Protein AF-0000000078807747 (afdb_homodimer)

Sequence (308 aa):
MIEKTLVILKPCTVQRALIGEILHRFERKGLRLAGMKMMKLTDEVLSEHYAHLSTKPFFQRVKDSMMTAPVVICCFEGVDAIQTVRTLAGPTNGRLAAPGTIRGDYSMSFQENIVHASDSPETAAAELTRFFKPEEIFDYKQVTFDYLYANDEYMIEKTLVILKPCTVQRALIGEILHRFERKGLRLAGMKMMKLTDEVLSEHYAHLSTKPFFQRVKDSMMTAPVVICCFEGVDAIQTVRTLAGPTNGRLAAPGTIRGDYSMSFQENIVHASDSPETAAAELTRFFKPEEIFDYKQVTFDYLYANDEY

Structure (mmCIF, N/CA/C/O backbone):
data_AF-0000000078807747-model_v1
#
loop_
_entity.id
_entity.type
_entity.pdbx_description
1 polymer 'Nucleoside diphosphate kinase'
#
loop_
_atom_site.group_PDB
_atom_site.id
_atom_site.type_symbol
_atom_site.label_atom_id
_atom_site.label_alt_id
_atom_site.label_comp_id
_atom_site.label_asym_id
_atom_site.label_entity_id
_atom_site.label_seq_id
_atom_site.pdbx_PDB_ins_code
_atom_site.Cartn_x
_atom_site.Cartn_y
_atom_site.Cartn_z
_atom_site.occupancy
_atom_site.B_iso_or_equiv
_atom_site.auth_seq_id
_atom_site.auth_comp_id
_atom_site.auth_asym_id
_atom_site.auth_atom_id
_atom_site.pdbx_PDB_model_num
ATOM 1 N N . MET A 1 1 ? 21.172 -11.258 -9.969 1 84.62 1 MET A N 1
ATOM 2 C CA . MET A 1 1 ? 20.703 -10.164 -10.82 1 84.62 1 MET A CA 1
ATOM 3 C C . MET A 1 1 ? 19.453 -9.516 -10.234 1 84.62 1 MET A C 1
ATOM 5 O O . MET A 1 1 ? 18.641 -10.188 -9.602 1 84.62 1 MET A O 1
A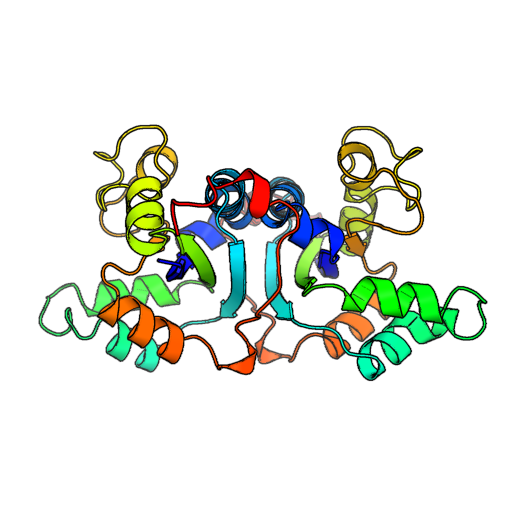TOM 9 N N . ILE A 1 2 ? 19.297 -8.273 -10.305 1 92.75 2 ILE A N 1
ATOM 10 C CA . ILE A 1 2 ? 18.141 -7.539 -9.805 1 92.75 2 ILE A CA 1
ATOM 11 C C . ILE A 1 2 ? 16.922 -7.816 -10.695 1 92.75 2 ILE A C 1
ATOM 13 O O . ILE A 1 2 ? 17.016 -7.723 -11.922 1 92.75 2 ILE A O 1
ATOM 17 N N . GLU A 1 3 ? 15.852 -8.289 -10.117 1 97 3 GLU A N 1
ATOM 18 C CA . GLU A 1 3 ? 14.602 -8.625 -10.789 1 97 3 GLU A CA 1
ATOM 19 C C . GLU A 1 3 ? 13.445 -7.781 -10.258 1 97 3 GLU A C 1
ATOM 21 O O . GLU A 1 3 ? 13.5 -7.273 -9.141 1 97 3 GLU A O 1
ATOM 26 N N . LYS A 1 4 ? 12.555 -7.574 -11.148 1 98.38 4 LYS A N 1
ATOM 27 C CA . LYS A 1 4 ? 11.25 -7.039 -10.758 1 98.38 4 LYS A CA 1
ATOM 28 C C . LYS A 1 4 ? 10.156 -8.094 -10.891 1 98.38 4 LYS A C 1
ATOM 30 O O . LYS A 1 4 ? 10.18 -8.906 -11.812 1 98.38 4 LYS A O 1
ATOM 35 N N . THR A 1 5 ? 9.219 -8.047 -9.969 1 98.81 5 THR A N 1
ATOM 36 C CA . THR A 1 5 ? 8.141 -9.023 -10.016 1 98.81 5 THR A CA 1
ATOM 37 C C . THR A 1 5 ? 6.82 -8.391 -9.578 1 98.81 5 THR A C 1
ATOM 39 O O . THR A 1 5 ? 6.82 -7.375 -8.875 1 98.81 5 THR A O 1
ATOM 42 N N . LEU A 1 6 ? 5.746 -8.969 -10.055 1 98.81 6 LEU A N 1
ATOM 43 C CA . LEU A 1 6 ? 4.402 -8.508 -9.727 1 98.81 6 LEU A CA 1
ATOM 44 C C . LEU A 1 6 ? 3.85 -9.258 -8.516 1 98.81 6 LEU A C 1
ATOM 46 O O . LEU A 1 6 ? 3.992 -10.477 -8.422 1 98.81 6 LEU A O 1
ATOM 50 N N . VAL A 1 7 ? 3.279 -8.531 -7.586 1 98.81 7 VAL A N 1
ATOM 51 C CA . VAL A 1 7 ? 2.467 -9.078 -6.508 1 98.81 7 VAL A CA 1
ATOM 52 C C . VAL A 1 7 ? 1.088 -8.422 -6.516 1 98.81 7 VAL A C 1
ATOM 54 O O . VAL A 1 7 ? 0.978 -7.195 -6.598 1 98.81 7 VAL A O 1
ATOM 57 N N . ILE A 1 8 ? 0.06 -9.172 -6.469 1 98.69 8 ILE A N 1
ATOM 58 C CA . ILE A 1 8 ? -1.301 -8.664 -6.324 1 98.69 8 ILE A CA 1
ATOM 59 C C . ILE A 1 8 ? -1.857 -9.07 -4.961 1 98.69 8 ILE A C 1
ATOM 61 O O . ILE A 1 8 ? -1.893 -10.258 -4.625 1 98.69 8 ILE A O 1
ATOM 65 N N . LEU A 1 9 ? -2.152 -8.102 -4.176 1 98.69 9 LEU A N 1
ATOM 66 C CA . LEU A 1 9 ? -2.955 -8.367 -2.988 1 98.69 9 LEU A CA 1
ATOM 67 C C . LEU A 1 9 ? -4.43 -8.508 -3.35 1 98.69 9 LEU A C 1
ATOM 69 O O . LEU A 1 9 ? -5.082 -7.531 -3.715 1 98.69 9 LEU A O 1
ATOM 73 N N . LYS A 1 10 ? -4.938 -9.68 -3.217 1 97.94 10 LYS A N 1
ATOM 74 C CA . LYS A 1 10 ? -6.223 -10.07 -3.791 1 97.94 10 LYS A CA 1
ATOM 75 C C . LYS A 1 10 ? -7.383 -9.5 -2.979 1 97.94 10 LYS A C 1
ATOM 77 O O . LYS A 1 10 ? -7.172 -8.922 -1.91 1 97.94 10 LYS A O 1
ATOM 82 N N . PRO A 1 11 ? -8.625 -9.633 -3.496 1 97.31 11 PRO A N 1
ATOM 83 C CA . PRO A 1 11 ? -9.781 -9.023 -2.836 1 97.31 11 PRO A CA 1
ATOM 84 C C . PRO A 1 11 ? -9.93 -9.453 -1.379 1 97.31 11 PRO A C 1
ATOM 86 O O . PRO A 1 11 ? -10.305 -8.648 -0.525 1 97.31 11 PRO A O 1
ATOM 89 N N . CYS A 1 12 ? -9.617 -10.664 -1.134 1 95.44 12 CYS A N 1
ATOM 90 C CA . CYS A 1 12 ? -9.719 -11.148 0.24 1 95.44 12 CYS A CA 1
ATOM 91 C C . CYS A 1 12 ? -8.789 -10.359 1.162 1 95.44 12 CYS A C 1
ATOM 93 O O . CYS A 1 12 ? -9.156 -10.047 2.295 1 95.44 12 CYS A O 1
ATOM 95 N N . THR A 1 13 ? -7.598 -10.086 0.713 1 97.25 13 THR A N 1
ATOM 96 C CA . THR A 1 13 ? -6.633 -9.305 1.479 1 97.25 13 THR A CA 1
ATOM 97 C C . THR A 1 13 ? -7.184 -7.918 1.791 1 97.25 13 THR A C 1
ATOM 99 O O . THR A 1 13 ? -7.078 -7.441 2.924 1 97.25 13 THR A O 1
ATOM 102 N N . VAL A 1 14 ? -7.789 -7.301 0.818 1 97.56 14 VAL A N 1
ATOM 103 C CA . VAL A 1 14 ? -8.367 -5.965 0.964 1 97.56 14 VAL A CA 1
ATOM 104 C C . VAL A 1 14 ? -9.547 -6.016 1.929 1 97.56 14 VAL A C 1
ATOM 106 O O . VAL A 1 14 ? -9.641 -5.203 2.852 1 97.56 14 VAL A O 1
ATOM 109 N N . GLN A 1 15 ? -10.383 -7.031 1.798 1 96.25 15 GLN A N 1
ATOM 110 C CA . GLN A 1 15 ? -11.586 -7.172 2.615 1 96.25 15 GLN A CA 1
ATOM 111 C C . GLN A 1 15 ? -11.227 -7.414 4.078 1 96.25 15 GLN A C 1
ATOM 113 O O . GLN A 1 15 ? -11.938 -6.965 4.98 1 96.25 15 GLN A O 1
ATOM 118 N N . ARG A 1 16 ? -10.133 -8.031 4.305 1 95.69 16 ARG A N 1
ATOM 119 C CA . ARG A 1 16 ? -9.75 -8.414 5.66 1 95.69 16 ARG A CA 1
ATOM 120 C C . ARG A 1 16 ? -8.797 -7.391 6.27 1 95.69 16 ARG A C 1
ATOM 122 O O . ARG A 1 16 ? -8.305 -7.578 7.383 1 95.69 16 ARG A O 1
ATOM 129 N N . ALA A 1 17 ? -8.508 -6.355 5.535 1 96.88 17 ALA A N 1
ATOM 130 C CA . ALA A 1 17 ? -7.621 -5.293 6 1 96.88 17 ALA A CA 1
ATOM 131 C C . ALA A 1 17 ? -6.238 -5.844 6.34 1 96.88 17 ALA A C 1
ATOM 133 O O . ALA A 1 17 ? -5.707 -5.586 7.422 1 96.88 17 ALA A O 1
ATOM 134 N N . LEU A 1 18 ? -5.719 -6.59 5.426 1 97.88 18 LEU A N 1
ATOM 135 C CA . LEU A 1 18 ? -4.422 -7.227 5.637 1 97.88 18 LEU A CA 1
ATOM 136 C C . LEU A 1 18 ? -3.359 -6.605 4.734 1 97.88 18 LEU A C 1
ATOM 138 O O . LEU A 1 18 ? -2.242 -7.121 4.637 1 97.88 18 LEU A O 1
ATOM 142 N N . ILE A 1 19 ? -3.662 -5.535 4.039 1 98.5 19 ILE A N 1
ATOM 143 C CA . ILE A 1 19 ? -2.75 -4.926 3.078 1 98.5 19 ILE A CA 1
ATOM 144 C C . ILE A 1 19 ? -1.433 -4.578 3.768 1 98.5 19 ILE A C 1
ATOM 146 O O . ILE A 1 19 ? -0.362 -4.996 3.322 1 98.5 19 ILE A O 1
ATOM 150 N N . GLY A 1 20 ? -1.516 -3.865 4.855 1 98.56 20 GLY A N 1
ATOM 151 C CA . GLY A 1 20 ? -0.316 -3.465 5.574 1 98.56 20 GLY A CA 1
ATOM 152 C C . GLY A 1 20 ? 0.487 -4.641 6.094 1 98.56 20 GLY A C 1
ATOM 153 O O . GLY A 1 20 ? 1.716 -4.656 5.992 1 98.56 20 GLY A O 1
ATOM 154 N N . GLU A 1 21 ? -0.167 -5.605 6.664 1 97.94 21 GLU A N 1
ATOM 155 C CA . GLU A 1 21 ? 0.482 -6.789 7.223 1 97.94 21 GLU A CA 1
ATOM 156 C C . GLU A 1 21 ? 1.299 -7.52 6.16 1 97.94 21 GLU A C 1
ATOM 158 O O . GLU A 1 21 ? 2.453 -7.879 6.398 1 97.94 21 GLU A O 1
ATOM 163 N N . ILE A 1 22 ? 0.685 -7.727 5.035 1 98.44 22 ILE A N 1
ATOM 164 C CA . ILE A 1 22 ? 1.329 -8.508 3.982 1 98.44 22 ILE A CA 1
ATOM 165 C C . ILE A 1 22 ? 2.463 -7.695 3.361 1 98.44 22 ILE A C 1
ATOM 167 O O . ILE A 1 22 ? 3.555 -8.219 3.127 1 98.44 22 ILE A O 1
ATOM 171 N N . LEU A 1 23 ? 2.242 -6.406 3.084 1 98.62 23 LEU A N 1
ATOM 172 C CA . LEU A 1 23 ? 3.299 -5.551 2.561 1 98.62 23 LEU A CA 1
ATOM 173 C C . LEU A 1 23 ? 4.508 -5.551 3.488 1 98.62 23 LEU A C 1
ATOM 175 O O . LEU A 1 23 ? 5.652 -5.57 3.025 1 98.62 23 LEU A O 1
ATOM 179 N N . HIS A 1 24 ? 4.223 -5.547 4.758 1 98.19 24 HIS A N 1
ATOM 180 C CA . HIS A 1 24 ? 5.289 -5.512 5.754 1 98.19 24 HIS A CA 1
ATOM 181 C C . HIS A 1 24 ? 6.176 -6.746 5.652 1 98.19 24 HIS A C 1
ATOM 183 O O . HIS A 1 24 ? 7.387 -6.664 5.871 1 98.19 24 HIS A O 1
ATOM 189 N N . ARG A 1 25 ? 5.613 -7.879 5.344 1 98.31 25 ARG A N 1
ATOM 190 C CA . ARG A 1 25 ? 6.383 -9.109 5.203 1 98.31 25 ARG A CA 1
ATOM 191 C C . ARG A 1 25 ? 7.406 -8.992 4.082 1 98.31 25 ARG A C 1
ATOM 193 O O . ARG A 1 25 ? 8.547 -9.438 4.227 1 98.31 25 ARG A O 1
ATOM 200 N N . PHE A 1 26 ? 7.02 -8.414 2.947 1 98.62 26 PHE A N 1
ATOM 201 C CA . PHE A 1 26 ? 7.926 -8.25 1.818 1 98.62 26 PHE A CA 1
ATOM 202 C C . PHE A 1 26 ? 8.984 -7.199 2.125 1 98.62 26 PHE A C 1
ATOM 204 O O . PHE A 1 26 ? 10.164 -7.391 1.819 1 98.62 26 PHE A O 1
ATOM 211 N N . GLU A 1 27 ? 8.562 -6.098 2.771 1 98 27 GLU A N 1
ATOM 212 C CA . GLU A 1 27 ? 9.5 -5.039 3.129 1 98 27 GLU A CA 1
ATOM 213 C C . GLU A 1 27 ? 10.539 -5.535 4.133 1 98 27 GLU A C 1
ATOM 215 O O . GLU A 1 27 ? 11.727 -5.234 4.004 1 98 27 GLU A O 1
ATOM 220 N N . ARG A 1 28 ? 10.094 -6.27 5.102 1 96.88 28 ARG A N 1
ATOM 221 C CA . ARG A 1 28 ? 10.977 -6.773 6.145 1 96.88 28 ARG A CA 1
ATOM 222 C C . ARG A 1 28 ? 12.047 -7.695 5.559 1 96.88 28 ARG A C 1
ATOM 224 O O . ARG A 1 28 ? 13.18 -7.727 6.043 1 96.88 28 ARG A O 1
ATOM 231 N N . LYS A 1 29 ? 11.672 -8.438 4.52 1 97.38 29 LYS A N 1
ATOM 232 C CA . LYS A 1 29 ? 12.617 -9.32 3.844 1 97.38 29 LYS A CA 1
ATOM 233 C C . LYS A 1 29 ? 13.734 -8.523 3.17 1 97.38 29 LYS A C 1
ATOM 235 O O . LYS A 1 29 ? 14.82 -9.047 2.936 1 97.38 29 LYS A O 1
ATOM 240 N N . GLY A 1 30 ? 13.406 -7.242 2.85 1 96.81 30 GLY A N 1
ATOM 241 C CA . GLY A 1 30 ? 14.391 -6.387 2.213 1 96.81 30 GLY A CA 1
ATOM 242 C C . GLY A 1 30 ? 14.07 -6.09 0.759 1 96.81 30 GLY A C 1
ATOM 243 O O . GLY A 1 30 ? 14.898 -5.523 0.041 1 96.81 30 GLY A O 1
ATOM 244 N N . LEU A 1 31 ? 12.938 -6.52 0.267 1 97.62 31 LEU A N 1
ATOM 245 C CA . LEU A 1 31 ? 12.531 -6.188 -1.094 1 97.62 31 LEU A CA 1
ATOM 246 C C . LEU A 1 31 ? 12.156 -4.715 -1.204 1 97.62 31 LEU A C 1
ATOM 248 O O . LEU A 1 31 ? 11.516 -4.164 -0.305 1 97.62 31 LEU A O 1
ATOM 252 N N . ARG A 1 32 ? 12.539 -4.121 -2.277 1 97.38 32 ARG A N 1
ATOM 253 C CA . ARG A 1 32 ? 12.18 -2.723 -2.506 1 97.38 32 ARG A CA 1
ATOM 254 C C . ARG A 1 32 ? 10.852 -2.607 -3.246 1 97.38 32 ARG A C 1
ATOM 256 O O . ARG A 1 32 ? 10.648 -3.268 -4.266 1 97.38 32 ARG A O 1
ATOM 263 N N . LEU A 1 33 ? 9.969 -1.821 -2.713 1 98.44 33 LEU A N 1
ATOM 264 C CA . LEU A 1 33 ? 8.727 -1.515 -3.41 1 98.44 33 LEU A CA 1
ATOM 265 C C . LEU A 1 33 ? 8.953 -0.452 -4.48 1 98.44 33 LEU A C 1
ATOM 267 O O . LEU A 1 33 ? 9.25 0.703 -4.164 1 98.44 33 LEU A O 1
ATOM 271 N N . ALA A 1 34 ? 8.766 -0.841 -5.766 1 98.38 34 ALA A N 1
ATOM 272 C CA . ALA A 1 34 ? 9.086 0.042 -6.887 1 98.38 34 ALA A CA 1
ATOM 273 C C . ALA A 1 34 ? 7.824 0.657 -7.477 1 98.38 34 ALA A C 1
ATOM 275 O O . ALA A 1 34 ? 7.895 1.63 -8.234 1 98.38 34 ALA A O 1
ATOM 276 N N . GLY A 1 35 ? 6.691 0.106 -7.219 1 98.62 35 GLY A N 1
ATOM 277 C CA . GLY A 1 35 ? 5.395 0.58 -7.68 1 98.62 35 GLY A CA 1
ATOM 278 C C . GLY A 1 35 ? 4.23 -0.048 -6.938 1 98.62 35 GLY A C 1
ATOM 279 O O . GLY A 1 35 ? 4.301 -1.207 -6.527 1 98.62 35 GLY A O 1
ATOM 280 N N . MET A 1 36 ? 3.189 0.708 -6.832 1 98.69 36 MET A N 1
ATOM 281 C CA . MET A 1 36 ? 1.995 0.168 -6.188 1 98.69 36 MET A CA 1
ATOM 282 C C . MET A 1 36 ? 0.775 1.031 -6.492 1 98.69 36 MET A C 1
ATOM 284 O O . MET A 1 36 ? 0.885 2.256 -6.594 1 98.69 36 MET A O 1
ATOM 288 N N . LYS A 1 37 ? -0.366 0.398 -6.637 1 98.69 37 LYS A N 1
ATOM 289 C CA . LYS A 1 37 ? -1.631 1.113 -6.781 1 98.69 37 LYS A CA 1
ATOM 290 C C . LYS A 1 37 ? -2.816 0.196 -6.496 1 98.69 37 LYS A C 1
ATOM 292 O O . LYS A 1 37 ? -2.725 -1.021 -6.672 1 98.69 37 LYS A O 1
ATOM 297 N N . MET A 1 38 ? -3.842 0.811 -6.008 1 98.75 38 MET A N 1
ATOM 298 C CA . MET A 1 38 ? -5.133 0.14 -5.879 1 98.75 38 MET A CA 1
ATOM 299 C C . MET A 1 38 ? -5.922 0.228 -7.18 1 98.75 38 MET A C 1
ATOM 301 O O . MET A 1 38 ? -5.906 1.261 -7.852 1 98.75 38 MET A O 1
ATOM 305 N N . MET A 1 39 ? -6.59 -0.836 -7.559 1 97.44 39 MET A N 1
ATOM 306 C CA . MET A 1 39 ? -7.379 -0.79 -8.789 1 97.44 39 MET A CA 1
ATOM 307 C C . MET A 1 39 ? -8.516 -1.803 -8.742 1 97.44 39 MET A C 1
ATOM 309 O O . MET A 1 39 ? -8.453 -2.785 -8 1 97.44 39 MET A O 1
ATOM 313 N N . LYS A 1 40 ? -9.547 -1.468 -9.5 1 97.38 40 LYS A N 1
ATOM 314 C CA . LYS A 1 40 ? -10.633 -2.41 -9.758 1 97.38 40 LYS A CA 1
ATOM 315 C C . LYS A 1 40 ? -10.391 -3.189 -11.047 1 97.38 40 LYS A C 1
ATOM 317 O O . LYS A 1 40 ? -10.258 -2.6 -12.117 1 97.38 40 LYS A O 1
ATOM 322 N N . LEU A 1 41 ? -10.359 -4.48 -10.891 1 97.81 41 LEU A N 1
ATOM 323 C CA . LEU A 1 41 ? -10.055 -5.305 -12.055 1 97.81 41 LEU A CA 1
ATOM 324 C C . LEU A 1 41 ? -11.305 -5.523 -12.906 1 97.81 41 LEU A C 1
ATOM 326 O O . LEU A 1 41 ? -12.422 -5.566 -12.375 1 97.81 41 LEU A O 1
ATOM 330 N N . THR A 1 42 ? -11.086 -5.613 -14.148 1 97.44 42 THR A N 1
ATOM 331 C CA . THR A 1 42 ? -12.18 -5.824 -15.094 1 97.44 42 THR A CA 1
ATOM 332 C C . THR A 1 42 ? -12.094 -7.211 -15.719 1 97.44 42 THR A C 1
ATOM 334 O O . THR A 1 42 ? -11.047 -7.859 -15.672 1 97.44 42 THR A O 1
ATOM 337 N N . ASP A 1 43 ? -13.18 -7.574 -16.344 1 97.62 43 ASP A N 1
ATOM 338 C CA . ASP A 1 43 ? -13.227 -8.852 -17.031 1 97.62 43 ASP A CA 1
ATOM 339 C C . ASP A 1 43 ? -12.148 -8.922 -18.125 1 97.62 43 ASP A C 1
ATOM 341 O O . ASP A 1 43 ? -11.508 -9.961 -18.297 1 97.62 43 ASP A O 1
ATOM 345 N N . GLU A 1 44 ? -11.961 -7.887 -18.812 1 97.5 44 GLU A N 1
ATOM 346 C CA . GLU A 1 44 ? -11.008 -7.832 -19.922 1 97.5 44 GLU A CA 1
ATOM 347 C C . GLU A 1 44 ? -9.586 -8.078 -19.438 1 97.5 44 GLU A C 1
ATOM 349 O O . GLU A 1 44 ? -8.891 -8.945 -19.969 1 97.5 44 GLU A O 1
ATOM 354 N N . VAL A 1 45 ? -9.148 -7.402 -18.391 1 97.69 45 VAL A N 1
ATOM 355 C CA . VAL A 1 45 ? -7.785 -7.531 -17.891 1 97.69 45 VAL A CA 1
ATOM 356 C C . VAL A 1 45 ? -7.586 -8.922 -17.297 1 97.69 45 VAL A C 1
ATOM 358 O O . VAL A 1 45 ? -6.527 -9.539 -17.469 1 97.69 45 VAL A O 1
ATOM 361 N N . LEU A 1 46 ? -8.609 -9.438 -16.656 1 97.94 46 LEU A N 1
ATOM 362 C CA . LEU A 1 46 ? -8.508 -10.734 -16 1 97.94 46 LEU A CA 1
ATOM 363 C C . LEU A 1 46 ? -8.477 -11.859 -17.031 1 97.94 46 LEU A C 1
ATOM 365 O O . LEU A 1 46 ? -7.812 -12.883 -16.812 1 97.94 46 LEU A O 1
ATOM 369 N N . SER A 1 47 ? -9.227 -11.648 -18.125 1 97.62 47 SER A N 1
ATOM 370 C CA . SER A 1 47 ? -9.18 -12.633 -19.203 1 97.62 47 SER A CA 1
ATOM 371 C C . SER A 1 47 ? -7.781 -12.727 -19.797 1 97.62 47 SER A C 1
ATOM 373 O O . SER A 1 47 ? -7.316 -13.82 -20.141 1 97.62 47 SER A O 1
ATOM 375 N N . GLU A 1 48 ? -7.152 -11.648 -19.891 1 97.19 48 GLU A N 1
ATOM 376 C CA . GLU A 1 48 ? -5.777 -11.641 -20.391 1 97.19 48 GLU A CA 1
ATOM 377 C C . GLU A 1 48 ? -4.816 -12.227 -19.359 1 97.19 48 GLU A C 1
ATOM 379 O O . GLU A 1 48 ? -3.988 -13.078 -19.688 1 97.19 48 GLU A O 1
ATOM 384 N N . HIS A 1 49 ? -4.922 -11.844 -18.156 1 97.12 49 HIS A N 1
ATOM 385 C CA . HIS A 1 49 ? -4.012 -12.227 -17.078 1 97.12 49 HIS A CA 1
ATOM 386 C C . HIS A 1 49 ? -4.082 -13.727 -16.812 1 97.12 49 HIS A C 1
ATOM 388 O O . HIS A 1 49 ? -3.059 -14.359 -16.547 1 97.12 49 HIS A O 1
ATOM 394 N N . TYR A 1 50 ? -5.262 -14.195 -16.891 1 95.94 50 TYR A N 1
ATOM 395 C CA . TYR A 1 50 ? -5.469 -15.609 -16.609 1 95.94 50 TYR A CA 1
ATOM 396 C C . TYR A 1 50 ? -5.773 -16.391 -17.875 1 95.94 50 TYR A C 1
ATOM 398 O O . TYR A 1 50 ? -6.465 -17.406 -17.844 1 95.94 50 TYR A O 1
ATOM 406 N N . ALA A 1 51 ? -5.309 -15.961 -18.984 1 95.38 51 ALA A N 1
ATOM 407 C CA . ALA A 1 51 ? -5.586 -16.594 -20.266 1 95.38 51 ALA A CA 1
ATOM 408 C C . ALA A 1 51 ? -5.199 -18.062 -20.25 1 95.38 51 ALA A C 1
ATOM 410 O O . ALA A 1 51 ? -5.844 -18.891 -20.906 1 95.38 51 ALA A O 1
ATOM 411 N N . HIS A 1 52 ? -4.172 -18.391 -19.547 1 92.94 52 HIS A N 1
ATOM 412 C CA . HIS A 1 52 ? -3.691 -19.766 -19.453 1 92.94 52 HIS A CA 1
ATOM 413 C C . HIS A 1 52 ? -4.727 -20.656 -18.797 1 92.94 52 HIS A C 1
ATOM 415 O O . HIS A 1 52 ? -4.633 -21.891 -18.875 1 92.94 52 HIS A O 1
ATOM 421 N N . LEU A 1 53 ? -5.75 -20.094 -18.125 1 93.06 53 LEU A N 1
ATOM 422 C CA . LEU A 1 53 ? -6.805 -20.844 -17.469 1 93.06 53 LEU A CA 1
ATOM 423 C C . LEU A 1 53 ? -8.086 -20.828 -18.297 1 93.06 53 LEU A C 1
ATOM 425 O O . LEU A 1 53 ? -9.133 -21.297 -17.828 1 93.06 53 LEU A O 1
ATOM 429 N N . SER A 1 54 ? -8.062 -20.312 -19.469 1 94.94 54 SER A N 1
ATOM 430 C CA . SER A 1 54 ? -9.266 -20 -20.234 1 94.94 54 SER A CA 1
ATOM 431 C C . SER A 1 54 ? -10.047 -21.281 -20.562 1 94.94 54 SER A C 1
ATOM 433 O O . SER A 1 54 ? -11.258 -21.219 -20.781 1 94.94 54 SER A O 1
ATOM 435 N N . THR A 1 55 ? -9.344 -22.391 -20.547 1 96.06 55 THR A N 1
ATOM 436 C CA . THR A 1 55 ? -10.016 -23.641 -20.906 1 96.06 55 THR A CA 1
ATOM 437 C C . THR A 1 55 ? -10.469 -24.391 -19.641 1 96.06 55 THR A C 1
ATOM 439 O O . THR A 1 55 ? -11.133 -25.422 -19.734 1 96.06 55 THR A O 1
ATOM 442 N N . LYS A 1 56 ? -10.086 -23.938 -18.516 1 93.81 56 LYS A N 1
ATOM 443 C CA . LYS A 1 56 ? -10.438 -24.578 -17.25 1 93.81 56 LYS A CA 1
ATOM 444 C C . LYS A 1 56 ? -11.859 -24.219 -16.828 1 93.81 56 LYS A C 1
ATOM 446 O O . LYS A 1 56 ? -12.305 -23.094 -17.031 1 93.81 56 LYS A O 1
ATOM 451 N N . PRO A 1 57 ? -12.523 -25.203 -16.203 1 94.31 57 PRO A N 1
ATOM 452 C CA . PRO A 1 57 ? -13.914 -24.969 -15.82 1 94.31 57 PRO A CA 1
ATOM 453 C C . PRO A 1 57 ? -14.062 -23.859 -14.773 1 94.31 57 PRO A C 1
ATOM 455 O O . PRO A 1 57 ? -15.117 -23.234 -14.672 1 94.31 57 PRO A O 1
ATOM 458 N N . PHE A 1 58 ? -13.109 -23.688 -14.062 1 92.88 58 PHE A N 1
ATOM 459 C CA . PHE A 1 58 ? -13.219 -22.703 -12.984 1 92.88 58 PHE A CA 1
ATOM 460 C C . PHE A 1 58 ? -12.727 -21.344 -13.445 1 92.88 58 PHE A C 1
ATOM 462 O O . PHE A 1 58 ? -12.672 -20.391 -12.648 1 92.88 58 PHE A O 1
ATOM 469 N N . PHE A 1 59 ? -12.477 -21.172 -14.711 1 95.81 59 PHE A N 1
ATOM 470 C CA . PHE A 1 59 ? -11.922 -19.938 -15.25 1 95.81 59 PHE A CA 1
ATOM 471 C C . PHE A 1 59 ? -12.805 -18.75 -14.883 1 95.81 59 PHE A C 1
ATOM 473 O O . PHE A 1 59 ? -12.328 -17.75 -14.336 1 95.81 59 PHE A O 1
ATOM 480 N N . GLN A 1 60 ? -14.07 -18.766 -15.102 1 96.06 60 GLN A N 1
ATOM 481 C CA . GLN A 1 60 ? -14.992 -17.672 -14.812 1 96.06 60 GLN A CA 1
ATOM 482 C C . GLN A 1 60 ? -15.062 -17.391 -13.312 1 96.06 60 GLN A C 1
ATOM 484 O O . GLN A 1 60 ? -15.156 -16.234 -12.891 1 96.06 60 GLN A O 1
ATOM 489 N N . ARG A 1 61 ? -15.07 -18.406 -12.523 1 94.75 61 ARG A N 1
ATOM 490 C CA . ARG A 1 61 ? -15.117 -18.234 -11.078 1 94.75 61 ARG A CA 1
ATOM 491 C C . ARG A 1 61 ? -13.914 -17.438 -10.578 1 94.75 61 ARG A C 1
ATOM 493 O O . ARG A 1 61 ? -14.039 -16.609 -9.688 1 94.75 61 ARG A O 1
ATOM 500 N N . VAL A 1 62 ? -12.758 -17.75 -11.102 1 94.44 62 VAL A N 1
ATOM 501 C CA . VAL A 1 62 ? -11.531 -17.047 -10.734 1 94.44 62 VAL A CA 1
ATOM 502 C C . VAL A 1 62 ? -11.695 -15.555 -11.031 1 94.44 62 VAL A C 1
ATOM 504 O O . VAL A 1 62 ? -11.438 -14.711 -10.164 1 94.44 62 VAL A O 1
ATOM 507 N N . LYS A 1 63 ? -12.18 -15.273 -12.195 1 96.81 63 LYS A N 1
ATOM 508 C CA . LYS A 1 63 ? -12.375 -13.875 -12.578 1 96.81 63 LYS A CA 1
ATOM 509 C C . LYS A 1 63 ? -13.391 -13.195 -11.672 1 96.81 63 LYS A C 1
ATOM 511 O O . LYS A 1 63 ? -13.164 -12.07 -11.211 1 96.81 63 LYS A O 1
ATOM 516 N N . ASP A 1 64 ? -14.438 -13.844 -11.422 1 96.81 64 ASP A N 1
ATOM 517 C CA . ASP A 1 64 ? -15.477 -13.289 -10.562 1 96.81 64 ASP A CA 1
ATOM 518 C C . ASP A 1 64 ? -14.93 -12.961 -9.172 1 96.81 64 ASP A C 1
ATOM 520 O O . ASP A 1 64 ? -15.234 -11.914 -8.609 1 96.81 64 ASP A O 1
ATOM 524 N N . SER A 1 65 ? -14.18 -13.875 -8.672 1 95.5 65 SER A N 1
ATOM 525 C CA . SER A 1 65 ? -13.586 -13.68 -7.352 1 95.5 65 SER A CA 1
ATOM 526 C C . SER A 1 65 ? -12.688 -12.445 -7.324 1 95.5 65 SER A C 1
ATOM 528 O O . SER A 1 65 ? -12.758 -11.648 -6.387 1 95.5 65 SER A O 1
ATOM 530 N N . MET A 1 66 ? -11.914 -12.258 -8.359 1 96.88 66 MET A N 1
ATOM 531 C CA . MET A 1 66 ? -10.938 -11.172 -8.445 1 96.88 66 MET A CA 1
ATOM 532 C C . MET A 1 66 ? -11.641 -9.828 -8.625 1 96.88 66 MET A C 1
ATOM 534 O O . MET A 1 66 ? -11.039 -8.781 -8.398 1 96.88 66 MET A O 1
ATOM 538 N N . MET A 1 67 ? -12.898 -9.836 -8.984 1 97.06 67 MET A N 1
ATOM 539 C CA . MET A 1 67 ? -13.617 -8.594 -9.281 1 97.06 67 MET A CA 1
ATOM 540 C C . MET A 1 67 ? -14.492 -8.18 -8.109 1 97.06 67 MET A C 1
ATOM 542 O O . MET A 1 67 ? -15.125 -7.125 -8.141 1 97.06 67 MET A O 1
ATOM 546 N N . THR A 1 68 ? -14.523 -8.938 -7 1 95.75 68 THR A N 1
ATOM 547 C CA . THR A 1 68 ? -15.453 -8.727 -5.898 1 95.75 68 THR A CA 1
ATOM 548 C C . THR A 1 68 ? -15.086 -7.473 -5.113 1 95.75 68 THR A C 1
ATOM 550 O O . THR A 1 68 ? -15.93 -6.891 -4.426 1 95.75 68 THR A O 1
ATOM 553 N N . ALA A 1 69 ? -13.898 -7.051 -5.16 1 96.69 69 ALA A N 1
ATOM 554 C CA . ALA A 1 69 ? -13.359 -5.867 -4.496 1 96.69 69 ALA A CA 1
ATOM 555 C C . ALA A 1 69 ? -12.094 -5.371 -5.195 1 96.69 69 ALA A C 1
ATOM 557 O O . ALA A 1 69 ? -11.516 -6.086 -6.02 1 96.69 69 ALA A O 1
ATOM 558 N N . PRO A 1 70 ? -11.742 -4.117 -4.914 1 98.12 70 PRO A N 1
ATOM 559 C CA . PRO A 1 70 ? -10.461 -3.668 -5.461 1 98.12 70 PRO A CA 1
ATOM 560 C C . PRO A 1 70 ? -9.281 -4.504 -4.965 1 98.12 70 PRO A C 1
ATOM 562 O O . PRO A 1 70 ? -9.398 -5.207 -3.957 1 98.12 70 PRO A O 1
ATOM 565 N N . VAL A 1 71 ? -8.242 -4.473 -5.723 1 98.62 71 VAL A N 1
ATOM 566 C CA . VAL A 1 71 ? -7.004 -5.148 -5.348 1 98.62 71 VAL A CA 1
ATOM 567 C C . VAL A 1 71 ? -5.871 -4.129 -5.242 1 98.62 71 VAL A C 1
ATOM 569 O O . VAL A 1 71 ? -6.035 -2.967 -5.621 1 98.62 71 VAL A O 1
ATOM 572 N N . VAL A 1 72 ? -4.785 -4.5 -4.637 1 98.81 72 VAL A N 1
ATOM 573 C CA . VAL A 1 72 ? -3.562 -3.699 -4.633 1 98.81 72 VAL A CA 1
ATOM 574 C C . VAL A 1 72 ? -2.48 -4.402 -5.445 1 98.81 72 VAL A C 1
ATOM 576 O O . VAL A 1 72 ? -2.146 -5.559 -5.176 1 98.81 72 VAL A O 1
ATOM 579 N N . ILE A 1 73 ? -2.002 -3.68 -6.461 1 98.69 73 ILE A N 1
ATOM 580 C CA . ILE A 1 73 ? -0.943 -4.176 -7.332 1 98.69 73 ILE A CA 1
ATOM 581 C C . ILE A 1 73 ? 0.399 -3.594 -6.895 1 98.69 73 ILE A C 1
ATOM 583 O O . ILE A 1 73 ? 0.518 -2.387 -6.676 1 98.69 73 ILE A O 1
ATOM 587 N N . CYS A 1 74 ? 1.368 -4.465 -6.816 1 98.88 74 CYS A N 1
ATOM 588 C CA . CYS A 1 74 ? 2.684 -4.023 -6.367 1 98.88 74 CYS A CA 1
ATOM 589 C C . CYS A 1 74 ? 3.775 -4.516 -7.312 1 98.88 74 CYS A C 1
ATOM 591 O O . CYS A 1 74 ? 3.691 -5.621 -7.84 1 98.88 74 CYS A O 1
ATOM 593 N N . CYS A 1 75 ? 4.723 -3.705 -7.523 1 98.88 75 CYS A N 1
ATOM 594 C CA . CYS A 1 75 ? 5.988 -4.094 -8.133 1 98.88 75 CYS A CA 1
ATOM 595 C C . CYS A 1 75 ? 7.105 -4.125 -7.094 1 98.88 75 CYS A C 1
ATOM 597 O O . CYS A 1 75 ? 7.465 -3.086 -6.535 1 98.88 75 CYS A O 1
ATOM 599 N N . PHE A 1 76 ? 7.637 -5.285 -6.805 1 98.75 76 PHE A N 1
ATOM 600 C CA . PHE A 1 76 ? 8.766 -5.434 -5.898 1 98.75 76 PHE A CA 1
ATOM 601 C C . PHE A 1 76 ? 10.055 -5.703 -6.676 1 98.75 76 PHE A C 1
ATOM 603 O O . PHE A 1 76 ? 10.023 -6.309 -7.75 1 98.75 76 PHE A O 1
ATOM 610 N N . GLU A 1 77 ? 11.102 -5.27 -6.129 1 98.06 77 GLU A N 1
ATOM 611 C CA . GLU A 1 77 ? 12.398 -5.379 -6.785 1 98.06 77 GLU A CA 1
ATOM 612 C C . GLU A 1 77 ? 13.469 -5.859 -5.809 1 98.06 77 GLU A C 1
ATOM 614 O O . GLU A 1 77 ? 13.445 -5.5 -4.629 1 98.06 77 GLU A O 1
ATOM 619 N N . GLY A 1 78 ? 14.422 -6.66 -6.254 1 96.31 78 GLY A N 1
ATOM 620 C CA . GLY A 1 78 ? 15.547 -7.172 -5.488 1 96.31 78 GLY A CA 1
ATOM 621 C C . GLY A 1 78 ? 16.312 -8.266 -6.211 1 96.31 78 GLY A C 1
ATOM 622 O O . GLY A 1 78 ? 15.961 -8.633 -7.336 1 96.31 78 GLY A O 1
ATOM 623 N N . VAL A 1 79 ? 17.375 -8.766 -5.594 1 94.75 79 VAL A N 1
ATOM 624 C CA . VAL A 1 79 ? 18.125 -9.898 -6.133 1 94.75 79 VAL A CA 1
ATOM 625 C C . VAL A 1 79 ? 17.281 -11.172 -6.008 1 94.75 79 VAL A C 1
ATOM 627 O O . VAL A 1 79 ? 16.844 -11.523 -4.914 1 94.75 79 VAL A O 1
ATOM 630 N N . ASP A 1 80 ? 17.016 -11.805 -7.188 1 96.38 80 ASP A N 1
ATOM 631 C CA . ASP A 1 80 ? 16.203 -13.016 -7.254 1 96.38 80 ASP A CA 1
ATOM 632 C C . ASP A 1 80 ? 14.812 -12.781 -6.656 1 96.38 80 ASP A C 1
ATOM 634 O O . ASP A 1 80 ? 14.305 -13.609 -5.902 1 96.38 80 ASP A O 1
ATOM 638 N N . ALA A 1 81 ? 14.258 -11.594 -6.926 1 97.94 81 ALA A N 1
ATOM 639 C CA . ALA A 1 81 ? 13 -11.156 -6.316 1 97.94 81 ALA A CA 1
ATOM 640 C C . ALA A 1 81 ? 11.859 -12.117 -6.656 1 97.94 81 ALA A C 1
ATOM 642 O O . ALA A 1 81 ? 10.984 -12.367 -5.828 1 97.94 81 ALA A O 1
ATOM 643 N N . ILE A 1 82 ? 11.828 -12.656 -7.867 1 98.56 82 ILE A N 1
ATOM 644 C CA . ILE A 1 82 ? 10.727 -13.523 -8.289 1 98.56 82 ILE A CA 1
ATOM 645 C C . ILE A 1 82 ? 10.672 -14.758 -7.395 1 98.56 82 ILE A C 1
ATOM 647 O O . ILE A 1 82 ? 9.633 -15.047 -6.793 1 98.56 82 ILE A O 1
ATOM 651 N N . GLN A 1 83 ? 11.773 -15.438 -7.289 1 97.88 83 GLN A N 1
ATOM 652 C CA . GLN A 1 83 ? 11.828 -16.625 -6.453 1 97.88 83 GLN A CA 1
ATOM 653 C C . GLN A 1 83 ? 11.617 -16.281 -4.98 1 97.88 83 GLN A C 1
ATOM 655 O O . GLN A 1 83 ? 10.93 -17 -4.262 1 97.88 83 GLN A O 1
ATOM 660 N N . THR A 1 84 ? 12.227 -15.211 -4.531 1 98.06 84 THR A N 1
ATOM 661 C CA . THR A 1 84 ? 12.102 -14.789 -3.141 1 98.06 84 THR A CA 1
ATOM 662 C C . THR A 1 84 ? 10.641 -14.531 -2.781 1 98.06 84 THR A C 1
ATOM 664 O O . THR A 1 84 ? 10.156 -15.008 -1.751 1 98.06 84 THR A O 1
ATOM 667 N N . VAL A 1 85 ? 9.922 -13.797 -3.629 1 98.69 85 VAL A N 1
ATOM 668 C CA . VAL A 1 85 ? 8.523 -13.484 -3.389 1 98.69 85 VAL A CA 1
ATOM 669 C C . VAL A 1 85 ? 7.703 -14.773 -3.352 1 98.69 85 VAL A C 1
ATOM 671 O O . VAL A 1 85 ? 6.848 -14.945 -2.479 1 98.69 85 VAL A O 1
ATOM 674 N N . ARG A 1 86 ? 7.953 -15.656 -4.227 1 98.31 86 ARG A N 1
ATOM 675 C CA . ARG A 1 86 ? 7.219 -16.922 -4.25 1 98.31 86 ARG A CA 1
ATOM 676 C C . ARG A 1 86 ? 7.484 -17.719 -2.984 1 98.31 86 ARG A C 1
ATOM 678 O O . ARG A 1 86 ? 6.578 -18.359 -2.449 1 98.31 86 ARG A O 1
ATOM 685 N N . THR A 1 87 ? 8.703 -17.719 -2.584 1 98.25 87 THR A N 1
ATOM 686 C CA . THR A 1 87 ? 9.055 -18.422 -1.358 1 98.25 87 THR A CA 1
ATOM 687 C C . THR A 1 87 ? 8.336 -17.812 -0.157 1 98.25 87 THR A C 1
ATOM 689 O O . THR A 1 87 ? 7.797 -18.547 0.684 1 98.25 87 THR A O 1
ATOM 692 N N . LEU A 1 88 ? 8.289 -16.516 -0.044 1 98.56 88 LEU A N 1
ATOM 693 C CA . LEU A 1 88 ? 7.582 -15.836 1.039 1 98.56 88 LEU A CA 1
ATOM 694 C C . LEU A 1 88 ? 6.09 -16.141 0.994 1 98.56 88 LEU A C 1
ATOM 696 O O . LEU A 1 88 ? 5.445 -16.281 2.037 1 98.56 88 LEU A O 1
ATOM 700 N N . ALA A 1 89 ? 5.539 -16.203 -0.195 1 97.88 89 ALA A N 1
ATOM 701 C CA . ALA A 1 89 ? 4.113 -16.469 -0.361 1 97.88 89 ALA A CA 1
ATOM 702 C C . ALA A 1 89 ? 3.756 -17.875 0.131 1 97.88 89 ALA A C 1
ATOM 704 O O . ALA A 1 89 ? 2.82 -18.047 0.916 1 97.88 89 ALA A O 1
ATOM 705 N N . GLY A 1 90 ? 4.57 -18.844 -0.354 1 97.31 90 GLY A N 1
ATOM 706 C CA . GLY A 1 90 ? 4.258 -20.234 -0.065 1 97.31 90 GLY A CA 1
ATOM 707 C C . GLY A 1 90 ? 3.332 -20.875 -1.087 1 97.31 90 GLY A C 1
ATOM 708 O O . GLY A 1 90 ? 2.828 -20.188 -1.98 1 97.31 90 GLY A O 1
ATOM 709 N N . PRO A 1 91 ? 3.133 -22.094 -0.927 1 95.25 91 PRO A N 1
ATOM 710 C CA . PRO A 1 91 ? 2.299 -22.797 -1.91 1 95.25 91 PRO A CA 1
ATOM 711 C C . PRO A 1 91 ? 0.846 -22.328 -1.892 1 95.25 91 PRO A C 1
ATOM 713 O O . PRO A 1 91 ? 0.384 -21.781 -0.887 1 95.25 91 PRO A O 1
ATOM 716 N N . THR A 1 92 ? 0.16 -22.531 -2.988 1 92.56 92 THR A N 1
ATOM 717 C CA . THR A 1 92 ? -1.166 -22 -3.268 1 92.56 92 THR A CA 1
ATOM 718 C C . THR A 1 92 ? -2.18 -22.484 -2.238 1 92.56 92 THR A C 1
ATOM 720 O O . THR A 1 92 ? -3.049 -21.734 -1.804 1 92.56 92 THR A O 1
ATOM 723 N N . ASN A 1 93 ? -2.033 -23.781 -1.856 1 94.75 93 ASN A N 1
ATOM 724 C CA . ASN A 1 93 ? -2.953 -24.266 -0.833 1 94.75 93 ASN A CA 1
ATOM 725 C C . ASN A 1 93 ? -2.545 -23.797 0.559 1 94.75 93 ASN A C 1
ATOM 727 O O . ASN A 1 93 ? -1.67 -24.391 1.19 1 94.75 93 ASN A O 1
ATOM 731 N N . GLY A 1 94 ? -3.266 -22.812 1.062 1 94.69 94 GLY A N 1
ATOM 732 C CA . GLY A 1 94 ? -2.92 -22.172 2.32 1 94.69 94 GLY A CA 1
ATOM 733 C C . GLY A 1 94 ? -2.982 -23.125 3.508 1 94.69 94 GLY A C 1
ATOM 734 O O . GLY A 1 94 ? -2.246 -22.953 4.48 1 94.69 94 GLY A O 1
ATOM 735 N N . ARG A 1 95 ? -3.754 -24.156 3.422 1 96.31 95 ARG A N 1
ATOM 736 C CA . ARG A 1 95 ? -3.889 -25.125 4.504 1 96.31 95 ARG A CA 1
ATOM 737 C C . ARG A 1 95 ? -2.656 -26.016 4.598 1 96.31 95 ARG A C 1
ATOM 739 O O . ARG A 1 95 ? -2.393 -26.609 5.645 1 96.31 95 ARG A O 1
ATOM 746 N N . LEU A 1 96 ? -1.966 -26.062 3.568 1 96.12 96 LEU A N 1
ATOM 747 C CA . LEU A 1 96 ? -0.788 -26.922 3.518 1 96.12 96 LEU A CA 1
ATOM 748 C C . LEU A 1 96 ? 0.491 -26.078 3.52 1 96.12 96 LEU A C 1
ATOM 750 O O . LEU A 1 96 ? 1.593 -26.641 3.586 1 96.12 96 LEU A O 1
ATOM 754 N N . ALA A 1 97 ? 0.334 -24.781 3.398 1 96.62 97 ALA A N 1
ATOM 755 C CA . ALA A 1 97 ? 1.498 -23.906 3.396 1 96.62 97 ALA A CA 1
ATOM 756 C C . ALA A 1 97 ? 2.107 -23.797 4.793 1 96.62 97 ALA A C 1
ATOM 758 O O . ALA A 1 97 ? 1.386 -23.734 5.789 1 96.62 97 ALA A O 1
ATOM 759 N N . ALA A 1 98 ? 3.348 -23.797 4.922 1 97.81 98 ALA A N 1
ATOM 760 C CA . ALA A 1 98 ? 4.059 -23.75 6.199 1 97.81 98 ALA A CA 1
ATOM 761 C C . ALA A 1 98 ? 3.789 -22.438 6.934 1 97.81 98 ALA A C 1
ATOM 763 O O . ALA A 1 98 ? 3.738 -21.375 6.32 1 97.81 98 ALA A O 1
ATOM 764 N N . PRO A 1 99 ? 3.668 -22.531 8.328 1 97.5 99 PRO A N 1
ATOM 765 C CA . PRO A 1 99 ? 3.658 -21.281 9.086 1 97.5 99 PRO A CA 1
ATOM 766 C C . PRO A 1 99 ? 4.883 -20.406 8.805 1 97.5 99 PRO A C 1
ATOM 768 O O . PRO A 1 99 ? 5.996 -20.938 8.664 1 97.5 99 PRO A O 1
ATOM 771 N N . GLY A 1 100 ? 4.676 -19.156 8.727 1 98 100 GLY A N 1
ATOM 772 C CA . GLY A 1 100 ? 5.754 -18.25 8.367 1 98 100 GLY A CA 1
ATOM 773 C C . GLY A 1 100 ? 5.668 -17.766 6.934 1 98 100 GLY A C 1
ATOM 774 O O . GLY A 1 100 ? 6.246 -16.734 6.59 1 98 100 GLY A O 1
ATOM 775 N N . THR A 1 101 ? 5.035 -18.531 6.09 1 98.19 101 THR A N 1
ATOM 776 C CA . THR A 1 101 ? 4.719 -18.016 4.762 1 98.19 101 THR A CA 1
ATOM 777 C C . THR A 1 101 ? 3.436 -17.188 4.793 1 98.19 101 THR A C 1
ATOM 779 O O . THR A 1 101 ? 2.645 -17.297 5.734 1 98.19 101 THR A O 1
ATOM 782 N N . ILE A 1 102 ? 3.285 -16.391 3.844 1 98.38 102 ILE A N 1
ATOM 783 C CA . ILE A 1 102 ? 2.123 -15.516 3.793 1 98.38 102 ILE A CA 1
ATOM 784 C C . ILE A 1 102 ? 0.849 -16.359 3.689 1 98.38 102 ILE A C 1
ATOM 786 O O . ILE A 1 102 ? -0.09 -16.156 4.465 1 98.38 102 ILE A O 1
ATOM 790 N N . ARG A 1 103 ? 0.83 -17.297 2.758 1 97.94 103 ARG A N 1
ATOM 791 C CA . ARG A 1 103 ? -0.365 -18.125 2.604 1 97.94 103 ARG A CA 1
ATOM 792 C C . ARG A 1 103 ? -0.535 -19.062 3.783 1 97.94 103 ARG A C 1
ATOM 794 O O . ARG A 1 103 ? -1.66 -19.406 4.164 1 97.94 103 ARG A O 1
ATOM 801 N N . GLY A 1 104 ? 0.523 -19.531 4.344 1 97.75 104 GLY A N 1
ATOM 802 C CA . GLY A 1 104 ? 0.443 -20.359 5.547 1 97.75 104 GLY A CA 1
ATOM 803 C C . GLY A 1 104 ? -0.139 -19.609 6.734 1 97.75 104 GLY A C 1
ATOM 804 O O . GLY A 1 104 ? -0.852 -20.203 7.551 1 97.75 104 GLY A O 1
ATOM 805 N N . ASP A 1 105 ? 0.081 -18.375 6.84 1 98.06 105 ASP A N 1
ATOM 806 C CA . ASP A 1 105 ? -0.332 -17.578 7.996 1 98.06 105 ASP A CA 1
ATOM 807 C C . ASP A 1 105 ? -1.729 -17 7.797 1 98.06 105 ASP A C 1
ATOM 809 O O . ASP A 1 105 ? -2.465 -16.797 8.766 1 98.06 105 ASP A O 1
ATOM 813 N N . TYR A 1 106 ? -2.148 -16.75 6.469 1 97.19 106 TYR A N 1
ATOM 814 C CA . TYR A 1 106 ? -3.314 -15.891 6.324 1 97.19 106 TYR A CA 1
ATOM 815 C C . TYR A 1 106 ? -4.352 -16.516 5.402 1 97.19 106 TYR A C 1
ATOM 817 O O . TYR A 1 106 ? -5.438 -15.969 5.207 1 97.19 106 TYR A O 1
ATOM 825 N N . SER A 1 107 ? -4.035 -17.641 4.762 1 95.62 107 SER A N 1
ATOM 826 C CA . SER A 1 107 ? -4.973 -18.219 3.801 1 95.62 107 SER A CA 1
ATOM 827 C C . SER A 1 107 ? -5.539 -19.547 4.309 1 95.62 107 SER A C 1
ATOM 829 O O . SER A 1 107 ? -4.816 -20.359 4.887 1 95.62 107 SER A O 1
ATOM 831 N N . MET A 1 108 ? -6.809 -19.719 4.098 1 94.62 108 MET A N 1
ATOM 832 C CA . MET A 1 108 ? -7.48 -20.969 4.469 1 94.62 108 MET A CA 1
ATOM 833 C C . MET A 1 108 ? -7.992 -21.703 3.232 1 94.62 108 MET A C 1
ATOM 835 O O . MET A 1 108 ? -8.547 -22.797 3.342 1 94.62 108 MET A O 1
ATOM 839 N N . SER A 1 109 ? -7.848 -21.094 2.039 1 90.38 109 SER A N 1
ATOM 840 C CA . SER A 1 109 ? -8.398 -21.625 0.801 1 90.38 109 SER A CA 1
ATOM 841 C C . SER A 1 109 ? -7.301 -21.891 -0.227 1 90.38 109 SER A C 1
ATOM 843 O O . SER A 1 109 ? -6.262 -21.219 -0.21 1 90.38 109 SER A O 1
ATOM 845 N N . PHE A 1 110 ? -7.508 -22.828 -1.035 1 86.75 110 PHE A N 1
ATOM 846 C CA . PHE A 1 110 ? -6.613 -23.016 -2.17 1 86.75 110 PHE A CA 1
ATOM 847 C C . PHE A 1 110 ? -7.094 -22.219 -3.379 1 86.75 110 PHE A C 1
ATOM 849 O O . PHE A 1 110 ? -6.332 -21.984 -4.316 1 86.75 110 PHE A O 1
ATOM 856 N N . GLN A 1 111 ? -8.258 -21.766 -3.355 1 83.75 111 GLN A N 1
ATOM 857 C CA . GLN A 1 111 ? -8.844 -21.031 -4.469 1 83.75 111 GLN A CA 1
ATOM 858 C C . GLN A 1 111 ? -8.898 -19.531 -4.16 1 83.75 111 GLN A C 1
ATOM 860 O O . GLN A 1 111 ? -8.461 -18.703 -4.965 1 83.75 111 GLN A O 1
ATOM 865 N N . GLU A 1 112 ? -9.508 -19.203 -2.994 1 86.81 112 GLU A N 1
ATOM 866 C CA . GLU A 1 112 ? -9.562 -17.812 -2.541 1 86.81 112 GLU A CA 1
ATOM 867 C C . GLU A 1 112 ? -8.273 -17.422 -1.824 1 86.81 112 GLU A C 1
ATOM 869 O O . GLU A 1 112 ? -8.242 -17.344 -0.594 1 86.81 112 GLU A O 1
ATOM 874 N N . ASN A 1 113 ? -7.363 -17.047 -2.611 1 87.62 113 ASN A N 1
ATOM 875 C CA . ASN A 1 113 ? -6.016 -16.812 -2.111 1 87.62 113 ASN A CA 1
ATOM 876 C C . ASN A 1 113 ? -5.809 -15.352 -1.722 1 87.62 113 ASN A C 1
ATOM 878 O O . ASN A 1 113 ? -6.637 -14.5 -2.043 1 87.62 113 ASN A O 1
ATOM 882 N N . ILE A 1 114 ? -4.672 -15.109 -0.98 1 93.88 114 ILE A N 1
ATOM 883 C CA . ILE A 1 114 ? -4.387 -13.805 -0.392 1 93.88 114 ILE A CA 1
ATOM 884 C C . ILE A 1 114 ? -3.496 -13 -1.335 1 93.88 114 ILE A C 1
ATOM 886 O O . ILE A 1 114 ? -3.592 -11.773 -1.389 1 93.88 114 ILE A O 1
ATOM 890 N N . VAL A 1 115 ? -2.676 -13.727 -2.107 1 97.5 115 VAL A N 1
ATOM 891 C CA . VAL A 1 115 ? -1.723 -13.016 -2.953 1 97.5 115 VAL A CA 1
ATOM 892 C C . VAL A 1 115 ? -1.523 -13.773 -4.262 1 97.5 115 VAL A C 1
ATOM 894 O O . VAL A 1 115 ? -1.705 -14.992 -4.312 1 97.5 115 VAL A O 1
ATOM 897 N N . HIS A 1 116 ? -1.318 -13.078 -5.328 1 97.31 116 HIS A N 1
ATOM 898 C CA . HIS A 1 116 ? -0.773 -13.578 -6.586 1 97.31 116 HIS A CA 1
ATOM 899 C C . HIS A 1 116 ? 0.658 -13.094 -6.797 1 97.31 116 HIS A C 1
ATOM 901 O O . HIS A 1 116 ? 0.979 -11.945 -6.496 1 97.31 116 HIS A O 1
ATOM 907 N N . ALA A 1 117 ? 1.53 -13.945 -7.242 1 97.75 117 ALA A N 1
ATOM 908 C CA . ALA A 1 117 ? 2.914 -13.594 -7.555 1 97.75 117 ALA A CA 1
ATOM 909 C C . ALA A 1 117 ? 3.35 -14.211 -8.883 1 97.75 117 ALA A C 1
ATOM 911 O O . ALA A 1 117 ? 3.01 -15.359 -9.18 1 97.75 117 ALA A O 1
ATOM 912 N N . SER A 1 118 ? 4.105 -13.391 -9.609 1 97.81 118 SER A N 1
ATOM 913 C CA . SER A 1 118 ? 4.637 -13.914 -10.867 1 97.81 118 SER A CA 1
ATOM 914 C C . SER A 1 118 ? 5.504 -15.141 -10.633 1 97.81 118 SER A C 1
ATOM 916 O O . SER A 1 118 ? 6.113 -15.289 -9.57 1 97.81 118 SER A O 1
ATOM 918 N N . ASP A 1 119 ? 5.605 -16 -11.719 1 96.19 119 ASP A N 1
ATOM 919 C CA . ASP A 1 119 ? 6.273 -17.281 -11.461 1 96.19 119 ASP A CA 1
ATOM 920 C C . ASP A 1 119 ? 7.523 -17.422 -12.328 1 96.19 119 ASP A C 1
ATOM 922 O O . ASP A 1 119 ? 8.25 -18.406 -12.203 1 96.19 119 ASP A O 1
ATOM 926 N N . SER A 1 120 ? 7.781 -16.5 -13.203 1 97.25 120 SER A N 1
ATOM 927 C CA . SER A 1 120 ? 8.961 -16.531 -14.07 1 97.25 120 SER A CA 1
ATOM 928 C C . SER A 1 120 ? 9.336 -15.117 -14.531 1 97.25 120 SER A C 1
ATOM 930 O O . SER A 1 120 ? 8.523 -14.195 -14.445 1 97.25 120 SER A O 1
ATOM 932 N N . PRO A 1 121 ? 10.609 -14.953 -14.984 1 97.56 121 PRO A N 1
ATOM 933 C CA . PRO A 1 121 ? 10.992 -13.648 -15.531 1 97.56 121 PRO A CA 1
ATOM 934 C C . PRO A 1 121 ? 10.086 -13.211 -16.688 1 97.56 121 PRO A C 1
ATOM 936 O O . PRO A 1 121 ? 9.719 -12.031 -16.766 1 97.56 121 PRO A O 1
ATOM 939 N N . GLU A 1 122 ? 9.719 -14.156 -17.5 1 97.5 122 GLU A N 1
ATOM 940 C CA . GLU A 1 122 ? 8.867 -13.852 -18.641 1 97.5 122 GLU A CA 1
ATOM 941 C C . GLU A 1 122 ? 7.484 -13.391 -18.203 1 97.5 122 GLU A C 1
ATOM 943 O O . GLU A 1 122 ? 6.973 -12.375 -18.688 1 97.5 122 GLU A O 1
ATOM 948 N N . THR A 1 123 ? 6.906 -14.078 -17.297 1 97.12 123 THR A N 1
ATOM 949 C CA . THR A 1 123 ? 5.574 -13.719 -16.812 1 97.12 123 THR A CA 1
ATOM 950 C C . THR A 1 123 ? 5.613 -12.43 -16.016 1 97.12 123 THR A C 1
ATOM 952 O O . THR A 1 123 ? 4.684 -11.617 -16.078 1 97.12 123 THR A O 1
ATOM 955 N N . ALA A 1 124 ? 6.656 -12.281 -15.219 1 98.31 124 ALA A N 1
ATOM 956 C CA . ALA A 1 124 ? 6.801 -11.03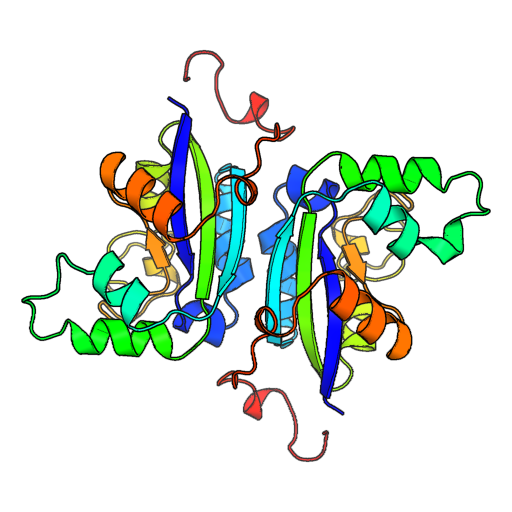9 -14.461 1 98.31 124 ALA A CA 1
ATOM 957 C C . ALA A 1 124 ? 6.816 -9.828 -15.383 1 98.31 124 ALA A C 1
ATOM 959 O O . ALA A 1 124 ? 6.098 -8.852 -15.148 1 98.31 124 ALA A O 1
ATOM 960 N N . ALA A 1 125 ? 7.586 -9.883 -16.406 1 98 125 ALA A N 1
ATOM 961 C CA . ALA A 1 125 ? 7.684 -8.781 -17.359 1 98 125 ALA A CA 1
ATOM 962 C C . ALA A 1 125 ? 6.336 -8.5 -18.016 1 98 125 ALA A C 1
ATOM 964 O O . ALA A 1 125 ? 5.918 -7.348 -18.109 1 98 125 ALA A O 1
ATOM 965 N N . ALA A 1 126 ? 5.707 -9.531 -18.469 1 97.81 126 ALA A N 1
ATOM 966 C CA . ALA A 1 126 ? 4.414 -9.391 -19.125 1 97.81 126 ALA A CA 1
ATOM 967 C C . ALA A 1 126 ? 3.369 -8.805 -18.188 1 97.81 126 ALA A C 1
ATOM 969 O O . ALA A 1 126 ? 2.6 -7.922 -18.578 1 97.81 126 ALA A O 1
ATOM 970 N N . GLU A 1 127 ? 3.34 -9.32 -17.016 1 98.31 127 GLU A N 1
ATOM 971 C CA . GLU A 1 127 ? 2.34 -8.891 -16.031 1 98.31 127 GLU A CA 1
ATOM 972 C C . GLU A 1 127 ? 2.588 -7.449 -15.594 1 98.31 127 GLU A C 1
ATOM 974 O O . GLU A 1 127 ? 1.646 -6.664 -15.461 1 98.31 127 GLU A O 1
ATOM 979 N N . LEU A 1 128 ? 3.816 -7.117 -15.312 1 98.56 128 LEU A N 1
ATOM 980 C CA . LEU A 1 128 ? 4.125 -5.742 -14.938 1 98.56 128 LEU A CA 1
ATOM 981 C C . LEU A 1 128 ? 3.699 -4.77 -16.031 1 98.56 128 LEU A C 1
ATOM 983 O O . LEU A 1 128 ? 3.166 -3.693 -15.742 1 98.56 128 LEU A O 1
ATOM 987 N N . THR A 1 129 ? 3.865 -5.152 -17.281 1 98.19 129 THR A N 1
ATOM 988 C CA . THR A 1 129 ? 3.457 -4.312 -18.391 1 98.19 129 THR A CA 1
ATOM 989 C C . THR A 1 129 ? 1.937 -4.215 -18.484 1 98.19 129 THR A C 1
ATOM 991 O O . THR A 1 129 ? 1.394 -3.178 -18.859 1 98.19 129 THR A O 1
ATOM 994 N N . ARG A 1 130 ? 1.272 -5.25 -18.078 1 97.94 130 ARG A N 1
ATOM 995 C CA . ARG A 1 130 ? -0.186 -5.289 -18.109 1 97.94 130 ARG A CA 1
ATOM 996 C C . ARG A 1 130 ? -0.783 -4.344 -17.078 1 97.94 130 ARG A C 1
ATOM 998 O O . ARG A 1 130 ? -1.784 -3.676 -17.328 1 97.94 130 ARG A O 1
ATOM 1005 N N . PHE A 1 131 ? -0.116 -4.262 -15.922 1 98.31 131 PHE A N 1
ATOM 1006 C CA . PHE A 1 131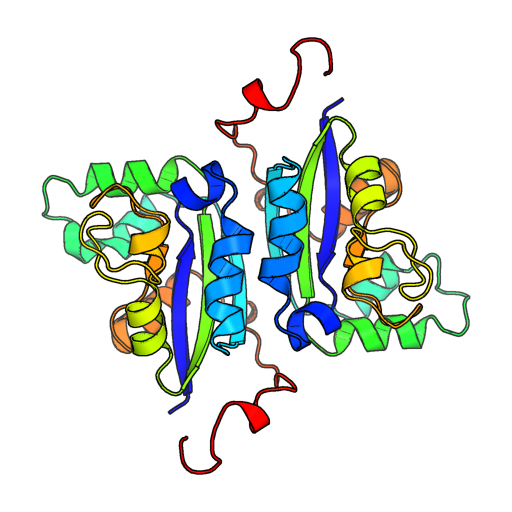 ? -0.775 -3.615 -14.789 1 98.31 131 PHE A CA 1
ATOM 1007 C C . PHE A 1 131 ? -0.168 -2.244 -14.523 1 98.31 131 PHE A C 1
ATOM 1009 O O . PHE A 1 131 ? -0.755 -1.429 -13.812 1 98.31 131 PHE A O 1
ATOM 1016 N N . PHE A 1 132 ? 1.015 -1.967 -15.008 1 98.44 132 PHE A N 1
ATOM 1017 C CA . PHE A 1 132 ? 1.677 -0.691 -14.758 1 98.44 132 PHE A CA 1
ATOM 1018 C C . PHE A 1 132 ? 2.059 -0.016 -16.078 1 98.44 132 PHE A C 1
ATOM 1020 O O . PHE A 1 132 ? 2.488 -0.68 -17.016 1 98.44 132 PHE A O 1
ATOM 1027 N N . LYS A 1 133 ? 1.911 1.284 -16.125 1 97.38 133 LYS A N 1
ATOM 1028 C CA . LYS A 1 133 ? 2.639 2.098 -17.094 1 97.38 133 LYS A CA 1
ATOM 1029 C C . LYS A 1 133 ? 4.09 2.301 -16.672 1 97.38 133 LYS A C 1
ATOM 1031 O O . LYS A 1 133 ? 4.402 2.238 -15.477 1 97.38 133 LYS A O 1
ATOM 1036 N N . PRO A 1 134 ? 4.945 2.492 -17.641 1 96.88 134 PRO A N 1
ATOM 1037 C CA . PRO A 1 134 ? 6.359 2.668 -17.297 1 96.88 134 PRO A CA 1
ATOM 1038 C C . PRO A 1 134 ? 6.582 3.75 -16.234 1 96.88 134 PRO A C 1
ATOM 1040 O O . PRO A 1 134 ? 7.445 3.602 -15.367 1 96.88 134 PRO A O 1
ATOM 1043 N N . GLU A 1 135 ? 5.777 4.816 -16.188 1 96.56 135 GLU A N 1
ATOM 1044 C CA . GLU A 1 135 ? 5.969 5.941 -15.273 1 96.56 135 GLU A CA 1
ATOM 1045 C C . GLU A 1 135 ? 5.453 5.617 -13.875 1 96.56 135 GLU A C 1
ATOM 1047 O O . GLU A 1 135 ? 5.617 6.414 -12.945 1 96.56 135 GLU A O 1
ATOM 1052 N N . GLU A 1 136 ? 4.84 4.465 -13.734 1 97.81 136 GLU A N 1
ATOM 1053 C CA . GLU A 1 136 ? 4.305 4.059 -12.438 1 97.81 136 GLU A CA 1
ATOM 1054 C C . GLU A 1 136 ? 5.273 3.135 -11.703 1 97.81 136 GLU A C 1
ATOM 1056 O O . GLU A 1 136 ? 4.98 2.666 -10.602 1 97.81 136 GLU A O 1
ATOM 1061 N N . ILE A 1 137 ? 6.348 2.842 -12.352 1 98.19 137 ILE A N 1
ATOM 1062 C CA . ILE A 1 137 ? 7.43 2.094 -11.719 1 98.19 137 ILE A CA 1
ATOM 1063 C C . ILE A 1 137 ? 8.625 3.014 -11.492 1 98.19 137 ILE A C 1
ATOM 1065 O O . ILE A 1 137 ? 9.195 3.553 -12.438 1 98.19 137 ILE A O 1
ATOM 1069 N N . PHE A 1 138 ? 8.977 3.156 -10.289 1 98.19 138 PHE A N 1
ATOM 1070 C CA . PHE A 1 138 ? 9.938 4.184 -9.898 1 98.19 138 PHE A CA 1
ATOM 1071 C C . PHE A 1 138 ? 11.305 3.568 -9.633 1 98.19 138 PHE A C 1
ATOM 1073 O O . PHE A 1 138 ? 11.398 2.494 -9.031 1 98.19 138 PHE A O 1
ATOM 1080 N N . ASP A 1 139 ? 12.273 4.277 -10.172 1 95 139 ASP A N 1
ATOM 1081 C CA . ASP A 1 139 ? 13.664 3.902 -9.906 1 95 139 ASP A CA 1
ATOM 1082 C C . ASP A 1 139 ? 14.289 4.816 -8.859 1 95 139 ASP A C 1
ATOM 1084 O O . ASP A 1 139 ? 14.492 6.008 -9.102 1 95 139 ASP A O 1
ATOM 1088 N N . TYR A 1 140 ? 14.453 4.363 -7.664 1 94 140 TYR A N 1
ATOM 1089 C CA . TYR A 1 140 ? 15.117 5.066 -6.57 1 94 140 TYR A CA 1
ATOM 1090 C C . TYR A 1 140 ? 16 4.117 -5.77 1 94 140 TYR A C 1
ATOM 1092 O O . TYR A 1 140 ? 15.742 2.914 -5.715 1 94 140 TYR A O 1
ATOM 1100 N N . LYS A 1 141 ? 17.047 4.637 -5.18 1 90.31 141 LYS A N 1
ATOM 1101 C CA . LYS A 1 141 ? 17.938 3.82 -4.355 1 90.31 141 LYS A CA 1
ATOM 1102 C C . LYS A 1 141 ? 17.5 3.838 -2.893 1 90.31 141 LYS A C 1
ATOM 1104 O O . LYS A 1 141 ? 17.484 4.895 -2.256 1 90.31 141 LYS A O 1
ATOM 1109 N N . GLN A 1 142 ? 17.125 2.672 -2.387 1 91.81 142 GLN A N 1
ATOM 1110 C CA . GLN A 1 142 ? 16.859 2.564 -0.959 1 91.81 142 GLN A CA 1
ATOM 1111 C C . GLN A 1 142 ? 18.141 2.648 -0.142 1 91.81 142 GLN A C 1
ATOM 1113 O O . GLN A 1 142 ? 19.141 2.016 -0.486 1 91.81 142 GLN A O 1
ATOM 1118 N N . VAL A 1 143 ? 18.109 3.324 0.929 1 87.94 143 VAL A N 1
ATOM 1119 C CA . VAL A 1 143 ? 19.312 3.654 1.686 1 87.94 143 VAL A CA 1
ATOM 1120 C C . VAL A 1 143 ? 19.875 2.393 2.334 1 87.94 143 VAL A C 1
ATOM 1122 O O . VAL A 1 143 ? 21.078 2.305 2.594 1 87.94 143 VAL A O 1
ATOM 1125 N N . THR A 1 144 ? 19.047 1.464 2.596 1 89.44 144 THR A N 1
ATOM 1126 C CA . THR A 1 144 ? 19.469 0.252 3.287 1 89.44 144 THR A CA 1
ATOM 1127 C C . THR A 1 144 ? 20.031 -0.762 2.297 1 89.44 144 THR A C 1
ATOM 1129 O O . THR A 1 144 ? 20.562 -1.799 2.701 1 89.44 144 THR A O 1
ATOM 1132 N N . PHE A 1 145 ? 19.938 -0.497 1.013 1 87.62 145 PHE A N 1
ATOM 1133 C CA . PHE A 1 145 ? 20.234 -1.468 -0.032 1 87.62 145 PHE A CA 1
ATOM 1134 C C . PHE A 1 145 ? 21.625 -2.072 0.175 1 87.62 145 PHE A C 1
ATOM 1136 O O . PHE A 1 145 ? 21.781 -3.291 0.094 1 87.62 145 PHE A O 1
ATOM 1143 N N . ASP A 1 146 ? 22.625 -1.288 0.503 1 85.88 146 ASP A N 1
ATOM 1144 C CA . ASP A 1 146 ? 24.016 -1.734 0.593 1 85.88 146 ASP A CA 1
ATOM 1145 C C . ASP A 1 146 ? 24.219 -2.625 1.815 1 85.88 146 ASP A C 1
ATOM 1147 O O . ASP A 1 146 ? 25.25 -3.303 1.927 1 85.88 146 ASP A O 1
ATOM 1151 N N . TYR A 1 147 ? 23.281 -2.652 2.705 1 89.88 147 TYR A N 1
ATOM 1152 C CA . TYR A 1 147 ? 23.391 -3.471 3.908 1 89.88 147 TYR A CA 1
ATOM 1153 C C . TYR A 1 147 ? 22.625 -4.781 3.75 1 89.88 147 TYR A C 1
ATOM 1155 O O . TYR A 1 147 ? 22.688 -5.648 4.621 1 89.88 147 TYR A O 1
ATOM 1163 N N . LEU A 1 148 ? 21.938 -4.855 2.59 1 89.75 148 LEU A N 1
ATOM 1164 C CA . LEU A 1 148 ? 21.094 -6.031 2.375 1 89.75 148 LEU A CA 1
ATOM 1165 C C . LEU A 1 148 ? 21.891 -7.133 1.674 1 89.75 148 LEU A C 1
ATOM 1167 O O . LEU A 1 148 ? 21.578 -8.32 1.836 1 89.75 148 LEU A O 1
ATOM 1171 N N . TYR A 1 149 ? 22.828 -6.734 0.895 1 86.69 149 TYR A N 1
ATOM 1172 C CA . TYR A 1 149 ? 23.562 -7.691 0.071 1 86.69 149 TYR A CA 1
ATOM 1173 C C . TYR A 1 149 ? 25.062 -7.535 0.252 1 86.69 149 TYR A C 1
ATOM 1175 O O . TYR A 1 149 ? 25.562 -6.438 0.516 1 86.69 149 TYR A O 1
ATOM 1183 N N . ALA A 1 150 ? 25.703 -8.742 0.077 1 86 150 ALA A N 1
ATOM 1184 C CA . ALA A 1 150 ? 27.141 -8.633 -0.164 1 86 150 ALA A CA 1
ATOM 1185 C C . ALA A 1 150 ? 27.422 -8.125 -1.576 1 86 150 ALA A C 1
ATOM 1187 O O . ALA A 1 150 ? 26.656 -8.391 -2.502 1 86 150 ALA A O 1
ATOM 1188 N N . ASN A 1 151 ? 28.438 -7.348 -1.715 1 79.25 151 ASN A N 1
ATOM 1189 C CA . ASN A 1 151 ? 28.766 -6.629 -2.943 1 79.25 151 ASN A CA 1
ATOM 1190 C C . ASN A 1 151 ? 28.938 -7.586 -4.121 1 79.25 151 ASN A C 1
ATOM 1192 O O . ASN A 1 151 ? 28.812 -7.18 -5.277 1 79.25 151 ASN A O 1
ATOM 1196 N N . ASP A 1 152 ? 29.172 -8.812 -3.916 1 82.69 152 ASP A N 1
ATOM 1197 C CA . ASP A 1 152 ? 29.438 -9.75 -5.004 1 82.69 152 ASP A CA 1
ATOM 1198 C C . ASP A 1 152 ? 28.234 -10.648 -5.281 1 82.69 152 ASP A C 1
ATOM 1200 O O . ASP A 1 152 ? 28.344 -11.625 -6.027 1 82.69 152 ASP A O 1
ATOM 1204 N N . GLU A 1 153 ? 27.141 -10.336 -4.734 1 83.56 153 GLU A N 1
ATOM 1205 C CA . GLU A 1 153 ? 25.953 -11.164 -4.887 1 83.56 153 GLU A CA 1
ATOM 1206 C C . GLU A 1 153 ? 25.094 -10.688 -6.051 1 83.56 153 GLU A C 1
ATOM 1208 O O . GLU A 1 153 ? 24.094 -11.328 -6.402 1 83.56 153 GLU A O 1
ATOM 1213 N N . TYR A 1 154 ? 25.359 -9.57 -6.656 1 77.25 154 TYR A N 1
ATOM 1214 C CA . TYR A 1 154 ? 24.562 -9.07 -7.77 1 77.25 154 TYR A CA 1
ATOM 1215 C C . TYR A 1 154 ? 25.391 -8.172 -8.68 1 77.25 154 TYR A C 1
ATOM 1217 O O . TYR A 1 154 ? 26.438 -7.66 -8.266 1 77.25 154 TYR A O 1
ATOM 1225 N N . MET B 1 1 ? -20.625 10.82 10.898 1 84.62 1 MET B N 1
ATOM 1226 C CA . MET B 1 1 ? -20.703 10.875 9.438 1 84.62 1 MET B CA 1
ATOM 1227 C 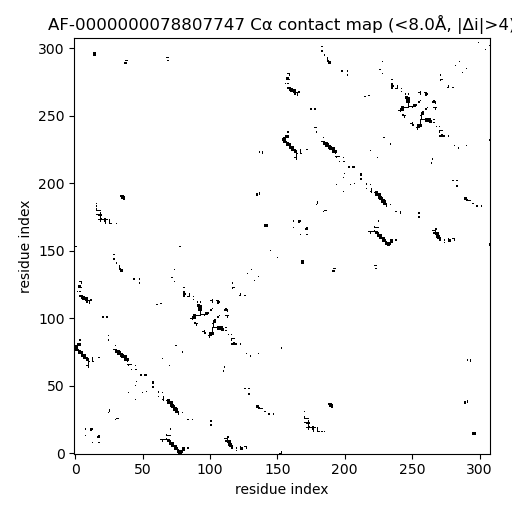C . MET B 1 1 ? -19.469 10.25 8.797 1 84.62 1 MET B C 1
ATOM 1229 O O . MET B 1 1 ? -18.375 10.328 9.352 1 84.62 1 MET B O 1
ATOM 1233 N N . ILE B 1 2 ? -19.578 9.547 7.754 1 92.75 2 ILE B N 1
ATOM 1234 C CA . ILE B 1 2 ? -18.469 8.914 7.047 1 92.75 2 ILE B CA 1
ATOM 1235 C C . ILE B 1 2 ? -17.641 9.977 6.316 1 92.75 2 ILE B C 1
ATOM 1237 O O . ILE B 1 2 ? -18.203 10.82 5.609 1 92.75 2 ILE B O 1
ATOM 1241 N N . GLU B 1 3 ? -16.359 10.031 6.594 1 97 3 GLU B N 1
ATOM 1242 C CA . GLU B 1 3 ? -15.414 10.977 6.012 1 97 3 GLU B CA 1
ATOM 1243 C C . GLU B 1 3 ? -14.32 10.258 5.238 1 97 3 GLU B C 1
ATOM 1245 O O . GLU B 1 3 ? -14.047 9.078 5.484 1 97 3 GLU B O 1
ATOM 1250 N N . LYS B 1 4 ? -13.875 10.961 4.27 1 98.38 4 LYS B N 1
ATOM 1251 C CA . LYS B 1 4 ? -12.641 10.555 3.596 1 98.38 4 LYS B CA 1
ATOM 1252 C C . LYS B 1 4 ? -11.5 11.523 3.91 1 98.38 4 LYS B C 1
ATOM 1254 O O . LYS B 1 4 ? -11.719 12.727 4.031 1 98.38 4 LYS B O 1
ATOM 1259 N N . THR B 1 5 ? -10.312 10.969 4.027 1 98.81 5 THR B N 1
ATOM 1260 C CA . THR B 1 5 ? -9.164 11.812 4.332 1 98.81 5 THR B CA 1
ATOM 1261 C C . THR B 1 5 ? -7.918 11.312 3.6 1 98.81 5 THR B C 1
ATOM 1263 O O . THR B 1 5 ? -7.84 10.148 3.219 1 98.81 5 THR B O 1
ATOM 1266 N N . LEU B 1 6 ? -7.012 12.234 3.383 1 98.81 6 LEU B N 1
ATOM 1267 C CA . LEU B 1 6 ? -5.75 11.938 2.711 1 98.81 6 LEU B CA 1
ATOM 1268 C C . LEU B 1 6 ? -4.664 11.609 3.727 1 98.81 6 LEU B C 1
ATOM 1270 O O . LEU B 1 6 ? -4.535 12.281 4.75 1 98.81 6 LEU B O 1
ATOM 1274 N N . VAL B 1 7 ? -3.928 10.555 3.467 1 98.81 7 VAL B N 1
ATOM 1275 C CA . VAL B 1 7 ? -2.686 10.234 4.164 1 98.81 7 VAL B CA 1
ATOM 1276 C C . VAL B 1 7 ? -1.552 10.078 3.152 1 98.81 7 VAL B C 1
ATOM 1278 O O . VAL B 1 7 ? -1.704 9.383 2.143 1 98.81 7 VAL B O 1
ATOM 1281 N N . ILE B 1 8 ? -0.471 10.703 3.357 1 98.69 8 ILE B N 1
ATOM 1282 C CA . ILE B 1 8 ? 0.731 10.523 2.551 1 98.69 8 ILE B CA 1
ATOM 1283 C C . ILE B 1 8 ? 1.819 9.859 3.389 1 98.69 8 ILE B C 1
ATOM 1285 O O . ILE B 1 8 ? 2.195 10.367 4.449 1 98.69 8 ILE B O 1
ATOM 1289 N N . LEU B 1 9 ? 2.203 8.703 2.973 1 98.75 9 LEU B N 1
ATOM 1290 C CA . LEU B 1 9 ? 3.426 8.117 3.52 1 98.75 9 LEU B CA 1
ATOM 1291 C C . LEU B 1 9 ? 4.66 8.75 2.881 1 98.75 9 LEU B C 1
ATOM 1293 O O . LEU B 1 9 ? 4.938 8.523 1.701 1 98.75 9 LEU B O 1
ATOM 1297 N N . LYS B 1 10 ? 5.387 9.492 3.652 1 97.94 10 LYS B N 1
ATOM 1298 C CA . LYS B 1 10 ? 6.41 10.398 3.156 1 97.94 10 LYS B CA 1
ATOM 1299 C C . LYS B 1 10 ? 7.668 9.641 2.738 1 97.94 10 LYS B C 1
ATOM 1301 O O . LYS B 1 10 ? 7.773 8.438 2.961 1 97.94 10 LYS B O 1
ATOM 1306 N N . PRO B 1 11 ? 8.633 10.344 2.094 1 97.38 11 PRO B N 1
ATOM 1307 C CA . PRO B 1 11 ? 9.812 9.664 1.559 1 97.38 11 PRO B CA 1
ATOM 1308 C C . PRO B 1 11 ? 10.57 8.867 2.621 1 97.38 11 PRO B C 1
ATOM 1310 O O . PRO B 1 11 ? 11.078 7.781 2.336 1 97.38 11 PRO B O 1
ATOM 1313 N N . CYS B 1 12 ? 10.602 9.383 3.785 1 95.56 12 CYS B N 1
ATOM 1314 C CA . CYS B 1 12 ? 11.297 8.672 4.852 1 95.56 12 CYS B CA 1
ATOM 1315 C C . CYS B 1 12 ? 10.656 7.316 5.109 1 95.56 12 CYS B C 1
ATOM 1317 O O . CYS B 1 12 ? 11.352 6.328 5.352 1 95.56 12 CYS B O 1
ATOM 1319 N N . THR B 1 13 ? 9.352 7.262 5.098 1 97.25 13 THR B N 1
ATOM 1320 C CA . THR B 1 13 ? 8.617 6.016 5.289 1 97.25 13 THR B CA 1
ATOM 1321 C C . THR B 1 13 ? 8.977 5.004 4.203 1 97.25 13 THR B C 1
ATOM 1323 O O . THR B 1 13 ? 9.211 3.832 4.5 1 97.25 13 THR B O 1
ATOM 1326 N N . VAL B 1 14 ? 9.055 5.457 2.986 1 97.62 14 VAL B N 1
ATOM 1327 C CA . VAL B 1 14 ? 9.391 4.609 1.849 1 97.62 14 VAL B CA 1
ATOM 1328 C C . VAL B 1 14 ? 10.836 4.129 1.969 1 97.62 14 VAL B C 1
ATOM 1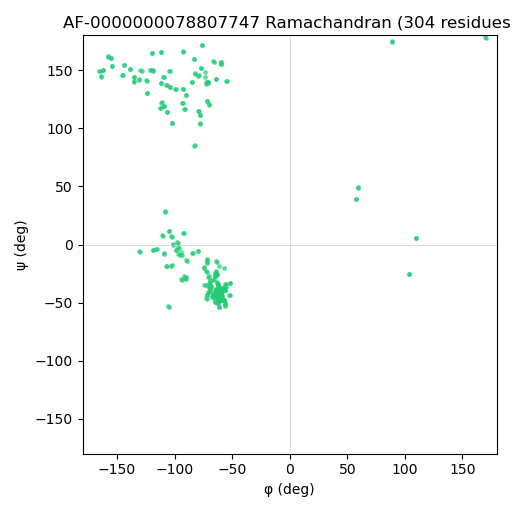330 O O . VAL B 1 14 ? 11.117 2.938 1.821 1 97.62 14 VAL B O 1
ATOM 1333 N N . GLN B 1 15 ? 11.734 5.027 2.35 1 96.31 15 GLN B N 1
ATOM 1334 C CA . GLN B 1 15 ? 13.156 4.719 2.451 1 96.31 15 GLN B CA 1
ATOM 1335 C C . GLN B 1 15 ? 13.422 3.705 3.559 1 96.31 15 GLN B C 1
ATOM 1337 O O . GLN B 1 15 ? 14.32 2.871 3.441 1 96.31 15 GLN B O 1
ATOM 1342 N N . ARG B 1 16 ? 12.617 3.723 4.551 1 95.75 16 ARG B N 1
ATOM 1343 C CA . ARG B 1 16 ? 12.844 2.871 5.715 1 95.75 16 ARG B CA 1
ATOM 1344 C C . ARG B 1 16 ? 12.008 1.597 5.629 1 95.75 16 ARG B C 1
ATOM 1346 O O . ARG B 1 16 ? 12.008 0.786 6.559 1 95.75 16 ARG B O 1
ATOM 1353 N N . ALA B 1 17 ? 11.281 1.443 4.562 1 96.88 17 ALA B N 1
ATOM 1354 C CA . ALA B 1 17 ? 10.453 0.26 4.344 1 96.88 17 ALA B CA 1
ATOM 1355 C C . ALA B 1 17 ? 9.422 0.102 5.457 1 96.88 17 ALA B C 1
ATOM 1357 O O . ALA B 1 17 ? 9.297 -0.975 6.047 1 96.88 17 ALA B O 1
ATOM 1358 N N . LEU B 1 18 ? 8.75 1.165 5.727 1 97.88 18 LEU B N 1
ATOM 1359 C CA . LEU B 1 18 ? 7.766 1.176 6.801 1 97.88 18 LEU B CA 1
ATOM 1360 C C . LEU B 1 18 ? 6.352 1.271 6.238 1 97.88 18 LEU B C 1
ATOM 1362 O O . LEU B 1 18 ? 5.391 1.466 6.992 1 97.88 18 LEU B O 1
ATOM 1366 N N . ILE B 1 19 ? 6.168 1.176 4.941 1 98.5 19 ILE B N 1
ATOM 1367 C CA . ILE B 1 19 ? 4.867 1.347 4.301 1 98.5 19 ILE B CA 1
ATOM 1368 C C . ILE B 1 19 ? 3.863 0.369 4.902 1 98.5 19 ILE B C 1
ATOM 1370 O O . ILE B 1 19 ? 2.797 0.776 5.375 1 98.5 19 ILE B O 1
ATOM 1374 N N . GLY B 1 20 ? 4.219 -0.888 4.926 1 98.56 20 GLY B N 1
ATOM 1375 C CA . GLY B 1 20 ? 3.322 -1.898 5.461 1 98.56 20 GLY B CA 1
ATOM 1376 C C . GLY B 1 20 ? 2.998 -1.689 6.93 1 98.56 20 GLY B C 1
ATOM 1377 O O . GLY B 1 20 ? 1.843 -1.827 7.34 1 98.56 20 GLY B O 1
ATOM 1378 N N . GLU B 1 21 ? 3.977 -1.391 7.719 1 97.94 21 GLU B N 1
ATOM 1379 C CA . GLU B 1 21 ? 3.807 -1.175 9.148 1 97.94 21 GLU B CA 1
ATOM 1380 C C . GLU B 1 21 ? 2.803 -0.059 9.43 1 97.94 21 GLU B C 1
ATOM 1382 O O . GLU B 1 21 ? 1.9 -0.219 10.25 1 97.94 21 GLU B O 1
ATOM 1387 N N . ILE B 1 22 ? 2.98 1.033 8.75 1 98.44 22 ILE B N 1
ATOM 1388 C CA . ILE B 1 22 ? 2.145 2.201 9 1 98.44 22 ILE B CA 1
ATOM 1389 C C . ILE B 1 22 ? 0.733 1.95 8.477 1 98.44 22 ILE B C 1
ATOM 1391 O O . ILE B 1 22 ? -0.252 2.262 9.148 1 98.44 22 ILE B O 1
ATOM 1395 N N . LEU B 1 23 ? 0.6 1.377 7.273 1 98.62 23 LEU B N 1
ATOM 1396 C CA . LEU B 1 23 ? -0.713 1.038 6.738 1 98.62 23 LEU B CA 1
ATOM 1397 C C . LEU B 1 23 ? -1.47 0.119 7.691 1 98.62 23 LEU B C 1
ATOM 1399 O O . LEU B 1 23 ? -2.678 0.273 7.879 1 98.62 23 LEU B O 1
ATOM 1403 N N . HIS B 1 24 ? -0.733 -0.79 8.273 1 98.19 24 HIS B N 1
ATOM 1404 C CA . HIS B 1 24 ? -1.342 -1.753 9.18 1 98.19 24 HIS B CA 1
ATOM 1405 C C . HIS B 1 24 ? -1.96 -1.057 10.391 1 98.19 24 HIS B C 1
ATOM 1407 O O . HIS B 1 24 ? -2.994 -1.491 10.898 1 98.19 24 HIS B O 1
ATOM 1413 N N . ARG B 1 25 ? -1.358 0 10.859 1 98.31 25 ARG B N 1
ATOM 1414 C CA . ARG B 1 25 ? -1.888 0.748 12 1 98.31 25 ARG B CA 1
ATOM 1415 C C . ARG B 1 25 ? -3.264 1.326 11.68 1 98.31 25 ARG B C 1
ATOM 1417 O O . ARG B 1 25 ? -4.164 1.292 12.523 1 98.31 25 ARG B O 1
ATOM 1424 N N . PHE B 1 26 ? -3.441 1.88 10.484 1 98.62 26 PHE B N 1
ATOM 1425 C CA . PHE B 1 26 ? -4.719 2.459 10.078 1 98.62 26 PHE B CA 1
ATOM 1426 C C . PHE B 1 26 ? -5.758 1.37 9.852 1 98.62 26 PHE B C 1
ATOM 1428 O O . PHE B 1 26 ? -6.91 1.506 10.273 1 98.62 26 PHE B O 1
ATOM 1435 N N . GLU B 1 27 ? -5.328 0.268 9.219 1 98.06 27 GLU B N 1
ATOM 1436 C CA . GLU B 1 27 ? -6.238 -0.843 8.961 1 98.06 27 GLU B CA 1
ATOM 1437 C C . GLU B 1 27 ? -6.719 -1.476 10.266 1 98.06 27 GLU B C 1
ATOM 1439 O O . GLU B 1 27 ? -7.902 -1.789 10.414 1 98.06 27 GLU B O 1
ATOM 1444 N N . ARG B 1 28 ? -5.812 -1.661 11.18 1 96.94 28 ARG B N 1
ATOM 1445 C CA . ARG B 1 28 ? -6.141 -2.291 12.453 1 96.94 28 ARG B CA 1
ATOM 1446 C C . ARG B 1 28 ? -7.16 -1.462 13.227 1 96.94 28 ARG B C 1
ATOM 1448 O O . ARG B 1 28 ? -8.008 -2.014 13.938 1 96.94 28 ARG B O 1
ATOM 1455 N N . LYS B 1 29 ? -7.082 -0.143 13.086 1 97.38 29 LYS B N 1
ATOM 1456 C CA . LYS B 1 29 ? -8.039 0.75 13.734 1 97.38 29 LYS B CA 1
ATOM 1457 C C . LYS B 1 29 ? -9.445 0.547 13.18 1 97.38 29 LYS B C 1
ATOM 1459 O O . LYS B 1 29 ? -10.43 0.849 13.852 1 97.38 29 LYS B O 1
ATOM 1464 N N . GLY B 1 30 ? -9.492 0.043 11.922 1 96.88 30 GLY B N 1
ATOM 1465 C CA . GLY B 1 30 ? -10.781 -0.201 11.297 1 96.88 30 GLY B CA 1
ATOM 1466 C C . GLY B 1 30 ? -11.094 0.764 10.172 1 96.88 30 GLY B C 1
ATOM 1467 O O . GLY B 1 30 ? -12.219 0.791 9.656 1 96.88 30 GLY B O 1
ATOM 1468 N N . LEU B 1 31 ? -10.164 1.621 9.797 1 97.62 31 LEU B N 1
ATOM 1469 C CA . LEU B 1 31 ? -10.359 2.514 8.664 1 97.62 31 LEU B CA 1
ATOM 1470 C C . LEU B 1 31 ? -10.328 1.737 7.352 1 97.62 31 LEU B C 1
ATOM 1472 O O . LEU B 1 31 ? -9.508 0.83 7.18 1 97.62 31 LEU B O 1
ATOM 1476 N N . ARG B 1 32 ? -11.188 2.102 6.461 1 97.38 32 ARG B N 1
ATOM 1477 C CA . ARG B 1 32 ? -11.203 1.455 5.156 1 97.38 32 ARG B CA 1
ATOM 1478 C C . ARG B 1 32 ? -10.289 2.18 4.172 1 97.38 32 ARG B C 1
ATOM 1480 O O . ARG B 1 32 ? -10.359 3.402 4.039 1 97.38 32 ARG B O 1
ATOM 1487 N N . LEU B 1 33 ? -9.43 1.438 3.553 1 98.44 33 LEU B N 1
ATOM 1488 C CA . LEU B 1 33 ? -8.609 1.994 2.48 1 98.44 33 LEU B CA 1
ATOM 1489 C C . LEU B 1 33 ? -9.406 2.09 1.183 1 98.44 33 LEU B C 1
ATOM 1491 O O . LEU B 1 33 ? -9.773 1.069 0.597 1 98.44 33 LEU B O 1
ATOM 1495 N N . ALA B 1 34 ? -9.648 3.35 0.706 1 98.38 34 ALA B N 1
ATOM 1496 C CA . ALA B 1 34 ? -10.516 3.578 -0.447 1 98.38 34 ALA B CA 1
ATOM 1497 C C . ALA B 1 34 ? -9.695 3.859 -1.702 1 98.38 34 ALA B C 1
ATOM 1499 O O . ALA B 1 34 ? -10.219 3.803 -2.818 1 98.38 34 ALA B O 1
ATOM 1500 N N . GLY B 1 35 ? -8.461 4.207 -1.576 1 98.62 35 GLY B N 1
ATOM 1501 C CA . GLY B 1 35 ? -7.543 4.488 -2.666 1 98.62 35 GLY B CA 1
ATOM 1502 C C . GLY B 1 35 ? -6.094 4.539 -2.223 1 98.62 35 GLY B C 1
ATOM 1503 O O . GLY B 1 35 ? -5.797 4.953 -1.1 1 98.62 35 GLY B O 1
ATOM 1504 N N . MET B 1 36 ? -5.242 4.168 -3.117 1 98.69 36 MET B N 1
ATOM 1505 C CA . MET B 1 36 ? -3.816 4.25 -2.805 1 98.69 36 MET B CA 1
ATOM 1506 C C . MET B 1 36 ? -2.975 4.148 -4.074 1 98.69 36 MET B C 1
ATOM 1508 O O . MET B 1 36 ? -3.334 3.428 -5.004 1 98.69 36 MET B O 1
ATOM 1512 N N . LYS B 1 37 ? -1.878 4.859 -4.098 1 98.69 37 LYS B N 1
ATOM 1513 C CA . LYS B 1 37 ? -0.91 4.742 -5.188 1 98.69 37 LYS B CA 1
ATOM 1514 C C . LYS B 1 37 ? 0.442 5.324 -4.781 1 98.69 37 LYS B C 1
ATOM 1516 O O . LYS B 1 37 ? 0.512 6.211 -3.926 1 98.69 37 LYS B O 1
ATOM 1521 N N . MET B 1 38 ? 1.449 4.754 -5.355 1 98.75 38 MET B N 1
ATOM 1522 C CA . MET B 1 38 ? 2.793 5.32 -5.262 1 98.75 38 MET B CA 1
ATOM 1523 C C . MET B 1 38 ? 3.01 6.391 -6.328 1 98.75 38 MET B C 1
ATOM 1525 O O . MET B 1 38 ? 2.557 6.238 -7.465 1 98.75 38 MET B O 1
ATOM 1529 N N . MET B 1 39 ? 3.668 7.473 -5.988 1 97.44 39 MET B N 1
ATOM 1530 C CA . MET B 1 39 ? 3.916 8.516 -6.98 1 97.44 39 MET B CA 1
ATOM 1531 C C . MET B 1 39 ? 5.156 9.328 -6.621 1 97.44 39 MET B C 1
ATOM 1533 O O . MET B 1 39 ? 5.559 9.367 -5.457 1 97.44 39 MET B O 1
ATOM 1537 N N . LYS B 1 40 ? 5.742 9.867 -7.672 1 97.38 40 LYS B N 1
ATOM 1538 C CA . LYS B 1 40 ? 6.809 10.859 -7.512 1 97.38 40 LYS B CA 1
ATOM 1539 C C . LYS B 1 40 ? 6.246 12.273 -7.523 1 97.38 40 LYS B C 1
ATOM 1541 O O . LYS B 1 40 ? 5.605 12.688 -8.492 1 97.38 40 LYS B O 1
ATOM 1546 N N . LEU B 1 41 ? 6.516 12.969 -6.453 1 97.81 41 LEU B N 1
ATOM 1547 C CA . LEU B 1 41 ? 5.961 14.312 -6.348 1 97.81 41 LEU B CA 1
ATOM 1548 C C . LEU B 1 41 ? 6.824 15.312 -7.109 1 97.81 41 LEU B C 1
ATOM 1550 O O . LEU B 1 41 ? 8.039 15.148 -7.203 1 97.81 41 LEU B O 1
ATOM 1554 N N . THR B 1 42 ? 6.176 16.266 -7.625 1 97.5 42 THR B N 1
ATOM 1555 C CA . THR B 1 42 ? 6.859 17.312 -8.383 1 97.5 42 THR B CA 1
ATOM 1556 C C . THR B 1 42 ? 6.801 18.641 -7.648 1 97.5 42 THR B C 1
ATOM 1558 O O . THR B 1 42 ? 5.984 18.828 -6.742 1 97.5 42 THR B O 1
ATOM 1561 N N . ASP B 1 43 ? 7.629 19.531 -8.117 1 97.69 43 ASP B N 1
ATOM 1562 C CA . ASP B 1 43 ? 7.641 20.875 -7.547 1 97.69 43 ASP B CA 1
ATOM 1563 C C . ASP B 1 43 ? 6.273 21.547 -7.684 1 97.69 43 ASP B C 1
ATOM 1565 O O . ASP B 1 43 ? 5.809 22.219 -6.762 1 97.69 43 ASP B O 1
ATOM 1569 N N . GLU B 1 44 ? 5.656 21.375 -8.773 1 97.5 44 GLU B N 1
ATOM 1570 C CA . GLU B 1 44 ? 4.367 22 -9.062 1 97.5 44 GLU B CA 1
ATOM 1571 C C . GLU B 1 44 ? 3.295 21.547 -8.086 1 97.5 44 GLU B C 1
ATOM 1573 O O . GLU B 1 44 ? 2.615 22.359 -7.461 1 97.5 44 GLU B O 1
ATOM 1578 N N . VAL B 1 45 ? 3.162 20.25 -7.867 1 97.75 45 VAL B N 1
ATOM 1579 C CA . VAL B 1 45 ? 2.133 19.703 -6.988 1 97.75 45 VAL B CA 1
ATOM 1580 C C . VAL B 1 45 ? 2.424 20.094 -5.543 1 97.75 45 VAL B C 1
ATOM 1582 O O . VAL B 1 45 ? 1.506 20.422 -4.781 1 97.75 45 VAL B O 1
ATOM 1585 N N . LEU B 1 46 ? 3.686 20.141 -5.199 1 97.94 46 LEU B N 1
ATOM 1586 C CA . LEU B 1 46 ? 4.066 20.438 -3.826 1 97.94 46 LEU B CA 1
ATOM 1587 C C . LEU B 1 46 ? 3.863 21.922 -3.521 1 97.94 46 LEU B C 1
ATOM 1589 O O . LEU B 1 46 ? 3.523 22.281 -2.395 1 97.94 46 LEU B O 1
ATOM 1593 N N . SER B 1 47 ? 4.105 22.75 -4.551 1 97.62 47 SER B N 1
ATOM 1594 C CA . SER B 1 47 ? 3.838 24.172 -4.383 1 97.62 47 SER B CA 1
ATOM 1595 C C . SER B 1 47 ? 2.359 24.422 -4.117 1 97.62 47 SER B C 1
ATOM 1597 O O . SER B 1 47 ? 2.012 25.281 -3.301 1 97.62 47 SER B O 1
ATOM 1599 N N . GLU B 1 48 ? 1.55 23.703 -4.738 1 97.19 48 GLU B N 1
ATOM 1600 C CA . GLU B 1 48 ? 0.114 23.812 -4.504 1 97.19 48 GLU B CA 1
ATOM 1601 C C . GLU B 1 48 ? -0.27 23.234 -3.146 1 97.19 48 GLU B C 1
ATOM 1603 O O . GLU B 1 48 ? -0.994 23.859 -2.375 1 97.19 48 GLU B O 1
ATOM 1608 N N . HIS B 1 49 ? 0.2 22.109 -2.824 1 97.12 49 HIS B N 1
ATOM 1609 C CA . HIS B 1 49 ? -0.161 21.375 -1.615 1 97.12 49 HIS B CA 1
ATOM 1610 C C . HIS B 1 49 ? 0.273 22.125 -0.364 1 97.12 49 HIS B C 1
ATOM 1612 O O . HIS B 1 49 ? -0.445 22.141 0.639 1 97.12 49 HIS B O 1
ATOM 1618 N N . TYR B 1 50 ? 1.407 22.703 -0.491 1 96 50 TYR B N 1
ATOM 1619 C CA . TYR B 1 50 ? 1.96 23.422 0.655 1 96 50 TYR B CA 1
ATOM 1620 C C . TYR B 1 50 ? 1.908 24.922 0.435 1 96 50 TYR B C 1
ATOM 1622 O O . TYR B 1 50 ? 2.734 25.656 0.974 1 96 50 TYR B O 1
ATOM 1630 N N . ALA B 1 51 ? 1 25.406 -0.306 1 95.38 51 ALA B N 1
ATOM 1631 C CA . ALA B 1 51 ? 0.887 26.812 -0.636 1 95.38 51 ALA B CA 1
ATOM 1632 C C . ALA B 1 51 ? 0.805 27.672 0.628 1 95.38 51 ALA B C 1
ATOM 1634 O O . ALA B 1 51 ? 1.298 28.797 0.656 1 95.38 51 ALA B O 1
ATOM 1635 N N . HIS B 1 52 ? 0.181 27.141 1.624 1 92.94 52 HIS B N 1
ATOM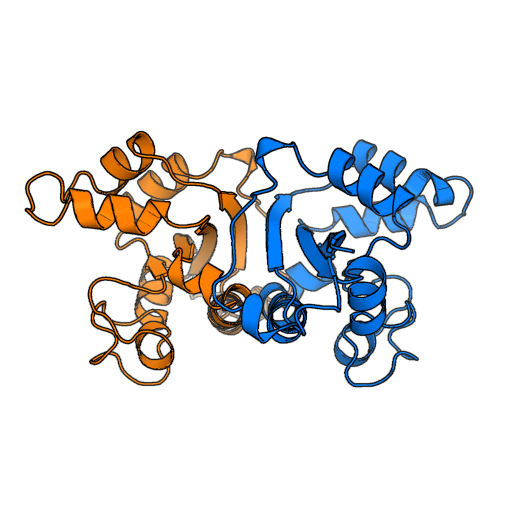 1636 C CA . HIS B 1 52 ? 0.025 27.859 2.887 1 92.94 52 HIS B CA 1
ATOM 1637 C C . HIS B 1 52 ? 1.377 28.109 3.543 1 92.94 52 HIS B C 1
ATOM 1639 O O . HIS B 1 52 ? 1.48 28.938 4.457 1 92.94 52 HIS B O 1
ATOM 1645 N N . LEU B 1 53 ? 2.453 27.438 3.102 1 93.06 53 LEU B N 1
ATOM 1646 C CA . LEU B 1 53 ? 3.801 27.609 3.639 1 93.06 53 LEU B CA 1
ATOM 1647 C C . LEU B 1 53 ? 4.66 28.453 2.705 1 93.06 53 LEU B C 1
ATOM 1649 O O . LEU B 1 53 ? 5.867 28.594 2.922 1 93.06 53 LEU B O 1
ATOM 1653 N N . SER B 1 54 ? 4.098 29.016 1.682 1 95 54 SER B N 1
ATOM 1654 C CA . SER B 1 54 ? 4.852 29.609 0.589 1 95 54 SER B CA 1
ATOM 1655 C C . SER B 1 54 ? 5.676 30.797 1.078 1 95 54 SER B C 1
ATOM 1657 O O . SER B 1 54 ? 6.688 31.156 0.471 1 95 54 SER B O 1
ATOM 1659 N N . THR B 1 55 ? 5.246 31.391 2.189 1 96.06 55 THR B N 1
ATOM 1660 C CA . THR B 1 55 ? 5.953 32.562 2.689 1 96.06 55 THR B CA 1
ATOM 1661 C C . THR B 1 55 ? 6.969 32.156 3.758 1 96.06 55 THR B C 1
ATOM 1663 O O . THR B 1 55 ? 7.727 33 4.242 1 96.06 55 THR B O 1
ATOM 1666 N N . LYS B 1 56 ? 6.949 30.938 4.184 1 93.94 56 LYS B N 1
ATOM 1667 C CA . LYS B 1 56 ? 7.859 30.469 5.227 1 93.94 56 LYS B CA 1
ATOM 1668 C C . LYS B 1 56 ? 9.25 30.188 4.656 1 93.94 56 LYS B C 1
ATOM 1670 O O . LYS B 1 56 ? 9.375 29.703 3.531 1 93.94 56 LYS B O 1
ATOM 1675 N N . PRO B 1 57 ? 10.25 30.453 5.477 1 94.5 57 PRO B N 1
ATOM 1676 C CA . PRO B 1 57 ? 11.617 30.266 4.996 1 94.5 57 PRO B CA 1
ATOM 1677 C C . PRO B 1 57 ? 11.938 28.797 4.68 1 94.5 57 PRO B C 1
ATOM 1679 O O . PRO B 1 57 ? 12.828 28.531 3.871 1 94.5 57 PRO B O 1
ATOM 1682 N N . PHE B 1 58 ? 11.312 27.984 5.293 1 93 58 PHE B N 1
ATOM 1683 C CA . PHE B 1 58 ? 11.641 26.562 5.098 1 93 58 PHE B CA 1
ATOM 1684 C C . PHE B 1 58 ? 10.773 25.969 4 1 93 58 PHE B C 1
ATOM 1686 O O . PHE B 1 58 ? 10.852 24.766 3.738 1 93 58 PHE B O 1
ATOM 1693 N N . PHE B 1 59 ? 10.039 26.766 3.271 1 95.94 59 PHE B N 1
ATOM 1694 C CA . PHE B 1 59 ? 9.117 26.297 2.25 1 95.94 59 PHE B CA 1
ATOM 1695 C C . PHE B 1 59 ? 9.836 25.438 1.225 1 95.94 59 PHE B C 1
ATOM 1697 O O . PHE B 1 59 ? 9.422 24.297 0.953 1 95.94 59 PHE B O 1
ATOM 1704 N N . GLN B 1 60 ? 10.922 25.844 0.67 1 96.12 60 GLN B N 1
ATOM 1705 C CA . GLN B 1 60 ? 11.672 25.094 -0.342 1 96.12 60 GLN B CA 1
ATOM 1706 C C . GLN B 1 60 ? 12.242 23.812 0.233 1 96.12 60 GLN B C 1
ATOM 1708 O O . GLN B 1 60 ? 12.266 22.781 -0.447 1 96.12 60 GLN B O 1
ATOM 1713 N N . ARG B 1 61 ? 12.727 23.859 1.414 1 94.81 61 ARG B N 1
ATOM 1714 C CA . ARG B 1 61 ? 13.273 22.672 2.062 1 94.81 61 ARG B CA 1
ATOM 1715 C C . ARG B 1 61 ? 12.211 21.578 2.18 1 94.81 61 ARG B C 1
ATOM 1717 O O . ARG B 1 61 ? 12.508 20.391 1.985 1 94.81 61 ARG B O 1
ATOM 1724 N N . VAL B 1 62 ? 11.023 21.953 2.557 1 94.56 62 VAL B N 1
ATOM 1725 C CA . VAL B 1 62 ? 9.922 21 2.672 1 94.56 62 VAL B CA 1
ATOM 1726 C C . VAL B 1 62 ? 9.688 20.312 1.329 1 94.56 62 VAL B C 1
ATOM 1728 O O . VAL B 1 62 ? 9.625 19.094 1.258 1 94.56 62 VAL B O 1
ATOM 1731 N N . LYS B 1 63 ? 9.641 21.109 0.312 1 96.88 63 LYS B N 1
ATOM 1732 C CA . LYS B 1 63 ? 9.422 20.547 -1.019 1 96.88 63 LYS B CA 1
ATOM 1733 C C . LYS B 1 63 ? 10.555 19.625 -1.422 1 96.88 63 LYS B C 1
ATOM 1735 O O . LYS B 1 63 ? 10.32 18.531 -1.93 1 96.88 63 LYS B O 1
ATOM 1740 N N . ASP B 1 64 ? 11.719 20.047 -1.186 1 96.94 64 ASP B N 1
ATOM 1741 C CA . ASP B 1 64 ? 12.883 19.234 -1.524 1 96.94 64 ASP B CA 1
ATOM 1742 C C . ASP B 1 64 ? 12.844 17.875 -0.813 1 96.94 64 ASP B C 1
ATOM 1744 O O . ASP B 1 64 ? 13.148 16.844 -1.413 1 96.94 64 ASP B O 1
ATOM 1748 N N . SER B 1 65 ? 12.516 17.938 0.421 1 95.56 65 SER B N 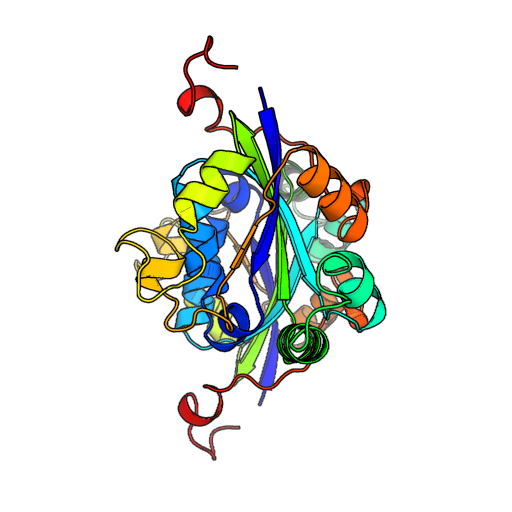1
ATOM 1749 C CA . SER B 1 65 ? 12.438 16.719 1.212 1 95.56 65 SER B CA 1
ATOM 1750 C C . SER B 1 65 ? 11.406 15.75 0.633 1 95.56 65 SER B C 1
ATOM 1752 O O . SER B 1 65 ? 11.664 14.547 0.521 1 95.56 65 SER B O 1
ATOM 1754 N N . MET B 1 66 ? 10.281 16.266 0.208 1 97 66 MET B N 1
ATOM 1755 C CA . MET B 1 66 ? 9.172 15.461 -0.295 1 97 66 MET B CA 1
ATOM 1756 C C . MET B 1 66 ? 9.5 14.875 -1.663 1 97 66 MET B C 1
ATOM 1758 O O . MET B 1 66 ? 8.852 13.93 -2.109 1 97 66 MET B O 1
ATOM 1762 N N . MET B 1 67 ? 10.508 15.375 -2.316 1 97.12 67 MET B N 1
ATOM 1763 C CA . MET B 1 67 ? 10.828 14.945 -3.676 1 97.12 67 MET B CA 1
ATOM 1764 C C . MET B 1 67 ? 12 13.969 -3.674 1 97.12 67 MET B C 1
ATOM 1766 O O . MET B 1 67 ? 12.367 13.438 -4.723 1 97.12 67 MET B O 1
ATOM 1770 N N . THR B 1 68 ? 12.562 13.617 -2.516 1 95.81 68 THR B N 1
ATOM 1771 C CA . THR B 1 68 ? 13.789 12.828 -2.422 1 95.81 68 THR B CA 1
ATOM 1772 C C . THR B 1 68 ? 13.516 11.375 -2.805 1 95.81 68 THR B C 1
ATOM 1774 O O . THR B 1 68 ? 14.438 10.641 -3.178 1 95.81 68 THR B O 1
ATOM 1777 N N . ALA B 1 69 ? 12.352 10.922 -2.719 1 96.75 69 ALA B N 1
ATOM 1778 C CA . ALA B 1 69 ? 11.891 9.57 -3.047 1 96.75 69 ALA B CA 1
ATOM 1779 C C . ALA B 1 69 ? 10.391 9.555 -3.332 1 96.75 69 ALA B C 1
ATOM 1781 O O . ALA B 1 69 ? 9.688 10.523 -3.037 1 96.75 69 ALA B O 1
ATOM 1782 N N . PRO B 1 70 ? 9.945 8.492 -3.994 1 98.12 70 PRO B N 1
ATOM 1783 C CA . PRO B 1 70 ? 8.492 8.383 -4.156 1 98.12 70 PRO B CA 1
ATOM 1784 C C . PRO B 1 70 ? 7.754 8.32 -2.82 1 98.12 70 PRO B C 1
ATOM 1786 O O . PRO B 1 70 ? 8.359 8.023 -1.788 1 98.12 70 PRO B O 1
ATOM 1789 N N . VAL B 1 71 ? 6.52 8.688 -2.867 1 98.62 71 VAL B N 1
ATOM 1790 C CA . VAL B 1 71 ? 5.652 8.609 -1.695 1 98.62 71 VAL B CA 1
ATOM 1791 C C . VAL B 1 71 ? 4.477 7.676 -1.982 1 98.62 71 VAL B C 1
ATOM 1793 O O . VAL B 1 71 ? 4.273 7.258 -3.125 1 98.62 71 VAL B O 1
ATOM 1796 N N . VAL B 1 72 ? 3.781 7.25 -0.978 1 98.81 72 VAL B N 1
ATOM 1797 C CA . VAL B 1 72 ? 2.527 6.52 -1.12 1 98.81 72 VAL B CA 1
ATOM 1798 C C . VAL B 1 72 ? 1.367 7.383 -0.627 1 98.81 72 VAL B C 1
ATOM 1800 O O . VAL B 1 72 ? 1.378 7.855 0.512 1 98.81 72 VAL B O 1
ATOM 1803 N N . ILE B 1 73 ? 0.417 7.598 -1.537 1 98.69 73 ILE B N 1
ATOM 1804 C CA . ILE B 1 73 ? -0.781 8.375 -1.24 1 98.69 73 ILE B CA 1
ATOM 1805 C C . ILE B 1 73 ? -1.946 7.438 -0.941 1 98.69 73 ILE B C 1
ATOM 1807 O O . ILE B 1 73 ? -2.193 6.488 -1.69 1 98.69 73 ILE B O 1
ATOM 1811 N N . CYS B 1 74 ? -2.643 7.75 0.119 1 98.88 74 CYS B N 1
ATOM 1812 C CA . CYS B 1 74 ? -3.754 6.895 0.521 1 98.88 74 CYS B CA 1
ATOM 1813 C C . CYS B 1 74 ? -5.008 7.719 0.788 1 98.88 74 CYS B C 1
ATOM 1815 O O . CYS B 1 74 ? -4.926 8.836 1.305 1 98.88 74 CYS B O 1
ATOM 1817 N N . CYS B 1 75 ? -6.094 7.199 0.407 1 98.88 75 CYS B N 1
ATOM 1818 C CA . CYS B 1 75 ? -7.406 7.672 0.839 1 98.88 75 CYS B CA 1
ATOM 1819 C C . CYS B 1 75 ? -8.031 6.707 1.838 1 98.88 75 CYS B C 1
ATOM 1821 O O . CYS B 1 75 ? -8.344 5.566 1.493 1 98.88 75 CYS B O 1
ATOM 1823 N N . PHE B 1 76 ? -8.203 7.133 3.07 1 98.75 76 PHE B N 1
ATOM 1824 C CA . PHE B 1 76 ? -8.867 6.34 4.094 1 98.75 76 PHE B CA 1
ATOM 1825 C C . PHE B 1 76 ? -10.273 6.859 4.352 1 98.75 76 PHE B C 1
ATOM 1827 O O . PHE B 1 76 ? -10.531 8.055 4.215 1 98.75 76 PHE B O 1
ATOM 1834 N N . GLU B 1 77 ? -11.109 5.984 4.707 1 98.06 77 GLU B N 1
ATOM 1835 C CA . GLU B 1 77 ? -12.516 6.312 4.922 1 98.06 77 GLU B CA 1
ATOM 1836 C C . GLU B 1 77 ? -13.039 5.684 6.207 1 98.06 77 GLU B C 1
ATOM 1838 O O . GLU B 1 77 ? -12.648 4.57 6.566 1 98.06 77 GLU B O 1
ATOM 1843 N N . GLY B 1 78 ? -13.914 6.363 6.926 1 96.38 78 GLY B N 1
ATOM 1844 C CA . GLY B 1 78 ? -14.562 5.91 8.148 1 96.38 78 GLY B CA 1
ATOM 1845 C C . GLY B 1 78 ? -15.328 7.008 8.859 1 96.38 78 GLY B C 1
ATOM 1846 O O . GLY B 1 78 ? -15.359 8.148 8.398 1 96.38 78 GLY B O 1
ATOM 1847 N N . VAL B 1 79 ? -15.984 6.664 9.969 1 94.75 79 VAL B N 1
ATOM 1848 C CA . VAL B 1 79 ? -16.656 7.652 10.812 1 94.75 79 VAL B CA 1
ATOM 1849 C C . VAL B 1 79 ? -15.609 8.516 11.523 1 94.75 79 VAL B C 1
ATOM 1851 O O . VAL B 1 79 ? -14.727 7.992 12.211 1 94.75 79 VAL B O 1
ATOM 1854 N N . ASP B 1 80 ? -15.68 9.836 11.258 1 96.38 80 ASP B N 1
ATOM 1855 C CA . ASP B 1 80 ? -14.742 10.805 11.828 1 96.38 80 ASP B CA 1
ATOM 1856 C C . ASP B 1 80 ? -13.305 10.453 11.461 1 96.38 80 ASP B C 1
ATOM 1858 O O . ASP B 1 80 ? -12.414 10.5 12.312 1 96.38 80 ASP B O 1
ATOM 1862 N N . ALA B 1 81 ? -13.109 10.008 10.219 1 98 81 ALA B N 1
ATOM 1863 C CA . ALA B 1 81 ? -11.82 9.5 9.75 1 98 81 ALA B CA 1
ATOM 1864 C C . ALA B 1 81 ? -10.742 10.57 9.867 1 98 81 ALA B C 1
ATOM 1866 O O . ALA B 1 81 ? -9.586 10.258 10.172 1 98 81 ALA B O 1
ATOM 1867 N N . ILE B 1 82 ? -11.062 11.828 9.602 1 98.56 82 ILE B N 1
ATOM 1868 C CA . ILE B 1 82 ? -10.062 12.891 9.617 1 98.56 82 ILE B CA 1
ATOM 1869 C C . ILE B 1 82 ? -9.453 13.008 11.008 1 98.56 82 ILE B C 1
ATOM 1871 O O . ILE B 1 82 ? -8.234 12.922 11.172 1 98.56 82 ILE B O 1
ATOM 1875 N N . GLN B 1 83 ? -10.289 13.156 11.984 1 97.88 83 GLN B N 1
ATOM 1876 C CA . GLN B 1 83 ? -9.812 13.273 13.359 1 97.88 83 GLN B CA 1
ATOM 1877 C C . GLN B 1 83 ? -9.133 11.984 13.812 1 97.88 83 GLN B C 1
ATOM 1879 O O . GLN B 1 83 ? -8.109 12.023 14.5 1 97.88 83 GLN B O 1
ATOM 1884 N N . THR B 1 84 ? -9.719 10.859 13.477 1 98.06 84 THR B N 1
ATOM 1885 C CA . THR B 1 84 ? -9.164 9.562 13.867 1 98.06 84 THR B CA 1
ATOM 1886 C C . THR B 1 84 ? -7.746 9.398 13.32 1 98.06 84 THR B C 1
ATOM 1888 O O . THR B 1 84 ? -6.836 9.008 14.062 1 98.06 84 THR B O 1
ATOM 1891 N N . VAL B 1 85 ? -7.551 9.711 12.055 1 98.69 85 VAL B N 1
ATOM 1892 C CA . VAL B 1 85 ? -6.238 9.586 11.422 1 98.69 85 VAL B CA 1
ATOM 1893 C C . VAL B 1 85 ? -5.246 10.523 12.109 1 98.69 85 VAL B C 1
ATOM 1895 O O . VAL B 1 85 ? -4.113 10.133 12.391 1 98.69 85 VAL B O 1
ATOM 1898 N N . ARG B 1 86 ? -5.637 11.688 12.391 1 98.31 86 ARG B N 1
ATOM 1899 C CA . ARG B 1 86 ? -4.746 12.633 13.055 1 98.31 86 ARG B CA 1
ATOM 1900 C C . ARG B 1 86 ? -4.367 12.148 14.445 1 98.31 86 ARG B C 1
ATOM 1902 O O . ARG B 1 86 ? -3.227 12.312 14.883 1 98.31 86 ARG B O 1
ATOM 1909 N N . THR B 1 87 ? -5.328 11.617 15.117 1 98.31 87 THR B N 1
ATOM 1910 C CA . THR B 1 87 ? -5.062 11.078 16.453 1 98.31 87 THR B CA 1
ATOM 1911 C C . THR B 1 87 ? -4.07 9.922 16.375 1 98.31 87 THR B C 1
ATOM 1913 O O . THR B 1 87 ? -3.137 9.844 17.172 1 98.31 87 THR B O 1
ATOM 1916 N N . LEU B 1 88 ? -4.227 9.031 15.43 1 98.56 88 LEU B N 1
ATOM 1917 C CA . LEU B 1 88 ? -3.305 7.918 15.242 1 98.56 88 LEU B CA 1
ATOM 1918 C C . LEU B 1 88 ? -1.907 8.414 14.891 1 98.56 88 LEU B C 1
ATOM 1920 O O . LEU B 1 88 ? -0.909 7.836 15.32 1 98.56 88 LEU B O 1
ATOM 1924 N N . ALA B 1 89 ? -1.835 9.445 14.094 1 97.88 89 ALA B N 1
ATOM 1925 C CA . ALA B 1 89 ? -0.55 10 13.672 1 97.88 89 ALA B CA 1
ATOM 1926 C C . ALA B 1 89 ? 0.213 10.578 14.867 1 97.88 89 ALA B C 1
ATOM 1928 O O . ALA B 1 89 ? 1.385 10.25 15.07 1 97.88 89 ALA B O 1
ATOM 1929 N N . GLY B 1 90 ? -0.538 11.414 15.641 1 97.31 90 GLY B N 1
ATOM 1930 C CA . GLY B 1 90 ? 0.108 12.133 16.719 1 97.31 90 GLY B CA 1
ATOM 1931 C C . GLY B 1 90 ? 0.688 13.469 16.297 1 97.31 90 GLY B C 1
ATOM 1932 O O . GLY B 1 90 ? 0.693 13.797 15.109 1 97.31 90 GLY B O 1
ATOM 1933 N N . PRO B 1 91 ? 1.163 14.156 17.234 1 95.31 91 PRO B N 1
ATOM 1934 C CA . PRO B 1 91 ? 1.682 15.484 16.922 1 95.31 91 PRO B CA 1
ATOM 1935 C C . PRO B 1 91 ? 2.926 15.445 16.031 1 95.31 91 PRO B C 1
ATOM 1937 O O . PRO B 1 91 ? 3.621 14.422 15.992 1 95.31 91 PRO B O 1
ATOM 1940 N N . THR B 1 92 ? 3.176 16.531 15.352 1 92.75 92 THR B N 1
ATOM 1941 C CA . THR B 1 92 ? 4.18 16.641 14.297 1 92.75 92 THR B CA 1
ATOM 1942 C C . THR B 1 92 ? 5.574 16.375 14.852 1 92.75 92 THR B C 1
ATOM 1944 O O . THR B 1 92 ? 6.398 15.727 14.195 1 92.75 92 THR B O 1
ATOM 1947 N N . ASN B 1 93 ? 5.809 16.875 16.094 1 94.88 93 ASN B N 1
ATOM 1948 C CA . ASN B 1 93 ? 7.113 16.578 16.672 1 94.88 93 ASN B CA 1
ATOM 1949 C C . ASN B 1 93 ? 7.176 15.156 17.219 1 94.88 93 ASN B C 1
ATOM 1951 O O . ASN B 1 93 ? 6.719 14.898 18.344 1 94.88 93 ASN B O 1
ATOM 1955 N N . GLY B 1 94 ? 7.848 14.289 16.5 1 94.81 94 GLY B N 1
ATOM 1956 C CA . GLY B 1 94 ? 7.887 12.867 16.812 1 94.81 94 GLY B CA 1
ATOM 1957 C C . GLY B 1 94 ? 8.547 12.578 18.156 1 94.81 94 GLY B C 1
ATOM 1958 O O . GLY B 1 94 ? 8.203 11.602 18.828 1 94.81 94 GLY B O 1
ATOM 1959 N N . ARG B 1 95 ? 9.414 13.438 18.609 1 96.5 95 ARG B N 1
ATOM 1960 C CA . ARG B 1 95 ? 10.109 13.25 19.875 1 96.5 95 ARG B CA 1
ATOM 1961 C C . ARG B 1 95 ? 9.188 13.523 21.047 1 96.5 95 ARG B C 1
ATOM 1963 O O . ARG B 1 95 ? 9.445 13.07 22.172 1 96.5 95 ARG B O 1
ATOM 1970 N N . LEU B 1 96 ? 8.172 14.203 20.766 1 96.31 96 LEU B N 1
ATOM 1971 C CA . LEU B 1 96 ? 7.23 14.57 21.828 1 96.31 96 LEU B CA 1
ATOM 1972 C C . LEU B 1 96 ? 5.918 13.805 21.672 1 96.31 96 LEU B C 1
ATOM 1974 O O . LEU B 1 96 ? 5.035 13.898 22.531 1 96.31 96 LEU B O 1
ATOM 1978 N N . ALA B 1 97 ? 5.773 13.094 20.578 1 96.75 97 ALA B N 1
ATOM 1979 C CA . ALA B 1 97 ? 4.559 12.32 20.328 1 96.75 97 ALA B CA 1
ATOM 1980 C C . ALA B 1 97 ? 4.504 11.094 21.234 1 96.75 97 ALA B C 1
ATOM 1982 O O . ALA B 1 97 ? 5.52 10.43 21.453 1 96.75 97 ALA B O 1
ATOM 1983 N N . ALA B 1 98 ? 3.432 10.773 21.766 1 97.88 98 ALA B N 1
ATOM 1984 C CA . ALA B 1 98 ? 3.254 9.656 22.703 1 97.88 98 ALA B CA 1
ATOM 1985 C C . ALA B 1 98 ? 3.539 8.328 22.016 1 97.88 98 ALA B C 1
ATOM 1987 O O . ALA B 1 98 ? 3.164 8.117 20.859 1 97.88 98 ALA B O 1
ATOM 1988 N N . PRO B 1 99 ? 4.184 7.371 22.797 1 97.5 99 PRO B N 1
ATOM 1989 C CA . PRO B 1 99 ? 4.246 6.008 22.266 1 97.5 99 PRO B CA 1
ATOM 1990 C C . PRO B 1 99 ? 2.871 5.449 21.906 1 97.5 99 PRO B C 1
ATOM 1992 O O . PRO B 1 99 ? 1.902 5.684 22.641 1 97.5 99 PRO B O 1
ATOM 1995 N N . GLY B 1 100 ? 2.803 4.742 20.844 1 98 100 GLY B N 1
ATOM 1996 C CA . GLY B 1 100 ? 1.522 4.246 20.375 1 98 100 GLY B CA 1
ATOM 1997 C C . GLY B 1 100 ? 0.98 5.031 19.188 1 98 100 GLY B C 1
ATOM 1998 O O . GLY B 1 100 ? 0.141 4.531 18.438 1 98 100 GLY B O 1
ATOM 1999 N N . THR B 1 101 ? 1.378 6.27 19.062 1 98.25 101 THR B N 1
ATOM 2000 C CA . THR B 1 101 ? 1.078 7 17.844 1 98.25 101 THR B CA 1
ATOM 2001 C C . THR B 1 101 ? 2.105 6.684 16.766 1 98.25 101 THR B C 1
ATOM 2003 O O . THR B 1 101 ? 3.191 6.184 17.062 1 98.25 101 THR B O 1
ATOM 2006 N N . ILE B 1 102 ? 1.748 6.922 15.594 1 98.38 102 ILE B N 1
ATOM 2007 C CA . ILE B 1 102 ? 2.629 6.617 14.469 1 98.38 102 ILE B CA 1
ATOM 2008 C C . ILE B 1 102 ? 3.904 7.453 14.578 1 98.38 102 ILE B C 1
ATOM 2010 O O . ILE B 1 102 ? 5.012 6.918 14.508 1 98.38 102 ILE B O 1
ATOM 2014 N N . ARG B 1 103 ? 3.75 8.758 14.773 1 98 103 ARG B N 1
ATOM 2015 C CA . ARG B 1 103 ? 4.93 9.609 14.867 1 98 103 ARG B CA 1
ATOM 2016 C C . ARG B 1 103 ? 5.695 9.352 16.156 1 98 103 ARG B C 1
ATOM 2018 O O . ARG B 1 103 ? 6.922 9.477 16.203 1 98 103 ARG B O 1
ATOM 2025 N N . GLY B 1 104 ? 5.023 9.031 17.203 1 97.81 104 GLY B N 1
ATOM 2026 C CA . GLY B 1 104 ? 5.691 8.656 18.453 1 97.81 104 GLY B CA 1
ATOM 2027 C C . GLY B 1 104 ? 6.531 7.402 18.312 1 97.81 104 GLY B C 1
ATOM 2028 O O . GLY B 1 104 ? 7.59 7.285 18.938 1 97.81 104 GLY B O 1
ATOM 2029 N N . ASP B 1 105 ? 6.152 6.504 17.516 1 98.06 105 ASP B N 1
ATOM 2030 C CA . ASP B 1 105 ? 6.82 5.211 17.406 1 98.06 105 ASP B CA 1
ATOM 2031 C C . ASP B 1 105 ? 7.91 5.25 16.328 1 98.06 105 ASP B C 1
ATOM 2033 O O . ASP B 1 105 ? 8.906 4.523 16.422 1 98.06 105 ASP B O 1
ATOM 2037 N N . TYR B 1 106 ? 7.742 6.184 15.273 1 97.25 106 TYR B N 1
ATOM 2038 C CA . TYR B 1 106 ? 8.594 5.957 14.109 1 97.25 106 TYR B CA 1
ATOM 2039 C C . TYR B 1 106 ? 9.297 7.242 13.695 1 97.25 106 TYR B C 1
ATOM 2041 O O . TYR B 1 106 ? 10.109 7.242 12.766 1 97.25 106 TYR B O 1
ATOM 2049 N N . SER B 1 107 ? 8.984 8.375 14.312 1 95.69 107 SER B N 1
ATOM 2050 C CA . SER B 1 107 ? 9.578 9.641 13.883 1 95.69 107 SER B CA 1
ATOM 2051 C C . SER B 1 107 ? 10.523 10.188 14.938 1 95.69 107 SER B C 1
ATOM 2053 O O . SER B 1 107 ? 10.234 10.133 16.141 1 95.69 107 SER B O 1
ATOM 2055 N N . MET B 1 108 ? 11.625 10.703 14.492 1 94.75 108 MET B N 1
ATOM 2056 C CA . MET B 1 108 ? 12.609 11.328 15.375 1 94.75 108 MET B CA 1
ATOM 2057 C C . MET B 1 108 ? 12.75 12.812 15.07 1 94.75 108 MET B C 1
ATOM 2059 O O . MET B 1 108 ? 13.508 13.516 15.742 1 94.75 108 MET B O 1
ATOM 2063 N N . SER B 1 109 ? 12.055 13.305 14.023 1 90.62 109 SER B N 1
ATOM 2064 C CA . SER B 1 109 ? 12.195 14.68 13.547 1 90.62 109 SER B CA 1
A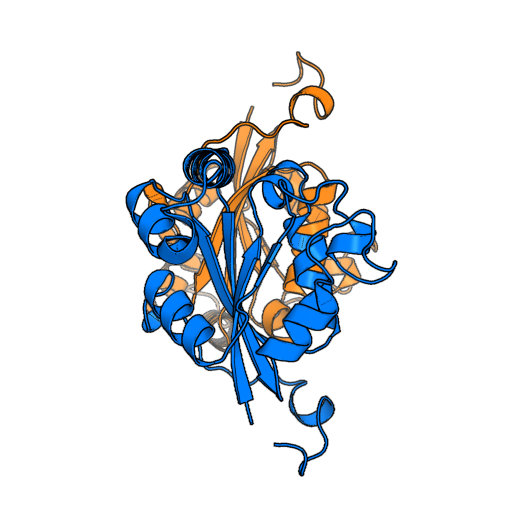TOM 2065 C C . SER B 1 109 ? 10.859 15.422 13.594 1 90.62 109 SER B C 1
ATOM 2067 O O . SER B 1 109 ? 9.797 14.805 13.508 1 90.62 109 SER B O 1
ATOM 2069 N N . PHE B 1 110 ? 10.922 16.672 13.781 1 87.06 110 PHE B N 1
ATOM 2070 C CA . PHE B 1 110 ? 9.719 17.484 13.641 1 87.06 110 PHE B CA 1
ATOM 2071 C C . PHE B 1 110 ? 9.57 17.969 12.211 1 87.06 110 PHE B C 1
ATOM 2073 O O . PHE B 1 110 ? 8.484 18.406 11.812 1 87.06 110 PHE B O 1
ATOM 2080 N N . GLN B 1 111 ? 10.547 17.859 11.445 1 84 111 GLN B N 1
ATOM 2081 C CA . GLN B 1 111 ? 10.523 18.328 10.062 1 84 111 GLN B CA 1
ATOM 2082 C C . GLN B 1 111 ? 10.422 17.156 9.086 1 84 111 GLN B C 1
ATOM 2084 O O . GLN B 1 111 ? 9.562 17.156 8.195 1 84 111 GLN B O 1
ATOM 2089 N N . GLU B 1 112 ? 11.352 16.188 9.25 1 87 112 GLU B N 1
ATOM 2090 C CA . GLU B 1 112 ? 11.312 14.977 8.438 1 87 112 GLU B CA 1
ATOM 2091 C C . GLU B 1 112 ? 10.328 13.953 9.008 1 87 112 GLU B C 1
ATOM 2093 O O . GLU B 1 112 ? 10.742 12.992 9.664 1 87 112 GLU B O 1
ATOM 2098 N N . ASN B 1 113 ? 9.148 14.133 8.617 1 87.81 113 ASN B N 1
ATOM 2099 C CA . ASN B 1 113 ? 8.055 13.375 9.203 1 87.81 113 ASN B CA 1
ATOM 2100 C C . ASN B 1 113 ? 7.754 12.109 8.406 1 87.81 113 ASN B C 1
ATOM 2102 O O . ASN B 1 113 ? 8.227 11.953 7.277 1 87.81 113 ASN B O 1
ATOM 2106 N N . ILE B 1 114 ? 6.957 11.188 9.055 1 94 114 ILE B N 1
ATOM 2107 C CA . ILE B 1 114 ? 6.672 9.867 8.508 1 94 114 ILE B CA 1
ATOM 2108 C C . ILE B 1 114 ? 5.367 9.906 7.707 1 94 114 ILE B C 1
ATOM 2110 O O . ILE B 1 114 ? 5.215 9.188 6.719 1 94 114 ILE B O 1
ATOM 2114 N N . VAL B 1 115 ? 4.465 10.797 8.148 1 97.5 115 VAL B N 1
ATOM 2115 C CA . VAL B 1 115 ? 3.154 10.812 7.508 1 97.5 115 VAL B CA 1
ATOM 2116 C C . VAL B 1 115 ? 2.625 12.242 7.441 1 97.5 115 VAL B C 1
ATOM 2118 O O . VAL B 1 115 ? 2.998 13.086 8.258 1 97.5 115 VAL B O 1
ATOM 2121 N N . HIS B 1 116 ? 1.919 12.562 6.41 1 97.38 116 HIS B N 1
ATOM 2122 C CA . HIS B 1 116 ? 1.045 13.727 6.309 1 97.38 116 HIS B CA 1
ATOM 2123 C C . HIS B 1 116 ? -0.423 13.32 6.367 1 97.38 116 HIS B C 1
ATOM 2125 O O . HIS B 1 116 ? -0.815 12.305 5.781 1 97.38 116 HIS B O 1
ATOM 2131 N N . ALA B 1 117 ? -1.232 14.039 7.094 1 97.75 117 ALA B N 1
ATOM 2132 C CA . ALA B 1 117 ? -2.672 13.797 7.184 1 97.75 117 ALA B CA 1
ATOM 2133 C C . ALA B 1 117 ? -3.447 15.109 7.086 1 97.75 117 ALA B C 1
ATOM 2135 O O . ALA B 1 117 ? -3.041 16.125 7.66 1 97.75 117 ALA B O 1
ATOM 2136 N N . SER B 1 118 ? -4.547 15.008 6.352 1 97.81 118 SER B N 1
ATOM 2137 C CA . SER B 1 118 ? -5.398 16.188 6.258 1 97.81 118 SER B CA 1
ATOM 2138 C C . SER B 1 118 ? -5.883 16.625 7.637 1 97.81 118 SER B C 1
ATOM 2140 O O . SER B 1 118 ? -6.023 15.812 8.547 1 97.81 118 SER B O 1
ATOM 2142 N N . ASP B 1 119 ? -6.223 17.984 7.727 1 96.25 119 ASP B N 1
ATOM 2143 C CA . ASP B 1 119 ? -6.508 18.469 9.07 1 96.25 119 ASP B CA 1
ATOM 2144 C C . ASP B 1 119 ? -7.941 18.984 9.18 1 96.25 119 ASP B C 1
ATOM 2146 O O . ASP B 1 119 ? -8.391 19.375 10.258 1 96.25 119 ASP B O 1
ATOM 2150 N N . SER B 1 120 ? -8.664 19.016 8.086 1 97.25 120 SER B N 1
ATOM 2151 C CA . SER B 1 120 ? -10.055 19.469 8.078 1 97.25 120 SER B CA 1
ATOM 2152 C C . SER B 1 120 ? -10.82 18.859 6.906 1 97.25 120 SER B C 1
ATOM 2154 O O . SER B 1 120 ? -10.219 18.359 5.953 1 97.25 120 SER B O 1
ATOM 2156 N N . PRO B 1 121 ? -12.18 18.859 7.012 1 97.56 121 PRO B N 1
ATOM 2157 C CA . PRO B 1 121 ? -12.969 18.375 5.875 1 97.56 121 PRO B CA 1
ATOM 2158 C C . PRO B 1 121 ? -12.656 19.125 4.582 1 97.56 121 PRO B C 1
ATOM 2160 O O . PRO B 1 121 ? -12.562 18.516 3.514 1 97.56 121 PRO B O 1
ATOM 2163 N N . GLU B 1 122 ? -12.461 20.406 4.711 1 97.5 122 GLU B N 1
ATOM 2164 C CA . GLU B 1 122 ? -12.164 21.234 3.545 1 97.5 122 GLU B CA 1
ATOM 2165 C C . GLU B 1 122 ? -10.82 20.859 2.924 1 97.5 122 GLU B C 1
ATOM 2167 O O . GLU B 1 122 ? -10.727 20.688 1.709 1 97.5 122 GLU B O 1
ATOM 2172 N N . THR B 1 123 ? -9.836 20.719 3.717 1 97.12 123 THR B N 1
ATOM 2173 C CA . THR B 1 123 ? -8.508 20.375 3.213 1 97.12 123 THR B CA 1
ATOM 2174 C C . THR B 1 123 ? -8.477 18.938 2.689 1 97.12 123 THR B C 1
ATOM 2176 O O . THR B 1 123 ? -7.805 18.656 1.697 1 97.12 123 THR B O 1
ATOM 2179 N N . ALA B 1 124 ? -9.156 18.062 3.393 1 98.31 124 ALA B N 1
ATOM 2180 C CA . ALA B 1 124 ? -9.227 16.672 2.932 1 98.31 124 ALA B CA 1
ATOM 2181 C C . ALA B 1 124 ? -9.805 16.594 1.521 1 98.31 124 ALA B C 1
ATOM 2183 O O . ALA B 1 124 ? -9.234 15.93 0.647 1 98.31 124 ALA B O 1
ATOM 2184 N N . ALA B 1 125 ? -10.875 17.266 1.304 1 98 125 ALA B N 1
ATOM 2185 C CA . ALA B 1 125 ? -11.516 17.281 -0.007 1 98 125 ALA B CA 1
ATOM 2186 C C . ALA B 1 125 ? -10.586 17.844 -1.075 1 98 125 ALA B C 1
ATOM 2188 O O . ALA B 1 125 ? -10.453 17.266 -2.16 1 98 125 ALA B O 1
ATOM 2189 N N . ALA B 1 126 ? -9.992 18.938 -0.774 1 97.81 126 ALA B N 1
ATOM 2190 C CA . ALA B 1 126 ? -9.086 19.594 -1.723 1 97.81 126 ALA B CA 1
ATOM 2191 C C . ALA B 1 126 ? -7.898 18.688 -2.041 1 97.81 126 ALA B C 1
ATOM 2193 O O . ALA B 1 126 ? -7.5 18.562 -3.201 1 97.81 126 ALA B O 1
ATOM 2194 N N . GLU B 1 127 ? -7.34 18.141 -1.031 1 98.31 127 GLU B N 1
ATOM 2195 C CA . GLU B 1 127 ? -6.148 17.312 -1.202 1 98.31 127 GLU B CA 1
ATOM 2196 C C . GLU B 1 127 ? -6.473 16.016 -1.955 1 98.31 127 GLU B C 1
ATOM 2198 O O . GLU B 1 127 ? -5.707 15.594 -2.822 1 98.31 127 GLU B O 1
ATOM 2203 N N . LEU B 1 128 ? -7.547 15.383 -1.601 1 98.56 128 LEU B N 1
ATOM 2204 C CA . LEU B 1 128 ? -7.941 14.18 -2.316 1 98.56 128 LEU B CA 1
ATOM 2205 C C . LEU B 1 128 ? -8.133 14.461 -3.803 1 98.56 128 LEU B C 1
ATOM 2207 O O . LEU B 1 128 ? -7.734 13.664 -4.652 1 98.56 128 LEU B O 1
ATOM 2211 N N . THR B 1 129 ? -8.68 15.617 -4.125 1 98.19 129 THR B N 1
ATOM 2212 C CA . THR B 1 129 ? -8.875 16 -5.516 1 98.19 129 THR B CA 1
ATOM 2213 C C . THR B 1 129 ? -7.535 16.281 -6.195 1 98.19 129 THR B C 1
ATOM 2215 O O . THR B 1 129 ? -7.371 16 -7.383 1 98.19 129 THR B O 1
ATOM 2218 N N . ARG B 1 130 ? -6.594 16.75 -5.441 1 97.94 130 ARG B N 1
ATOM 2219 C CA . ARG B 1 130 ? -5.27 17.062 -5.973 1 97.94 130 ARG B CA 1
ATOM 2220 C C . ARG B 1 130 ? -4.512 15.789 -6.344 1 97.94 130 ARG B C 1
ATOM 2222 O O . ARG B 1 130 ? -3.818 15.75 -7.359 1 97.94 130 ARG B O 1
ATOM 2229 N N . PHE B 1 131 ? -4.707 14.742 -5.543 1 98.31 131 PHE B N 1
ATOM 2230 C CA . PHE B 1 131 ? -3.803 13.609 -5.664 1 98.31 131 PHE B CA 1
ATOM 2231 C C . PHE B 1 131 ? -4.504 12.43 -6.324 1 98.31 131 PHE B C 1
ATOM 2233 O O . PHE B 1 131 ? -3.85 11.477 -6.77 1 98.31 131 PHE B O 1
ATOM 2240 N N . PHE B 1 132 ? -5.82 12.398 -6.352 1 98.44 132 PHE B N 1
ATOM 2241 C CA . PHE B 1 132 ? -6.562 11.289 -6.934 1 98.44 132 PHE B CA 1
ATOM 2242 C C . PHE B 1 132 ? -7.52 11.773 -8.016 1 98.44 132 PHE B C 1
ATOM 2244 O O . PHE B 1 132 ? -8.141 12.828 -7.867 1 98.44 132 PHE B O 1
ATOM 2251 N N . LYS B 1 133 ? -7.629 11.016 -9.078 1 97.38 133 LYS B N 1
ATOM 2252 C CA . LYS B 1 133 ? -8.797 11.102 -9.953 1 97.38 133 LYS B CA 1
ATOM 2253 C C . LYS B 1 133 ? -10 10.391 -9.328 1 97.38 133 LYS B C 1
ATOM 2255 O O . LYS B 1 133 ? -9.828 9.477 -8.516 1 97.38 133 LYS B O 1
ATOM 2260 N N . PRO B 1 134 ? -11.172 10.836 -9.672 1 96.81 134 PRO B N 1
ATOM 2261 C CA . PRO B 1 134 ? -12.359 10.219 -9.094 1 96.81 134 PRO B CA 1
ATOM 2262 C C . PRO B 1 134 ? -12.367 8.695 -9.25 1 96.81 134 PRO B C 1
ATOM 2264 O O . PRO B 1 134 ? -12.812 7.984 -8.344 1 96.81 134 PRO B O 1
ATOM 2267 N N . GLU B 1 135 ? -11.812 8.133 -10.32 1 96.5 135 GLU B N 1
ATOM 2268 C CA . GLU B 1 135 ? -11.859 6.703 -10.602 1 96.5 135 GLU B CA 1
ATOM 2269 C C . GLU B 1 135 ? -10.812 5.945 -9.789 1 96.5 135 GLU B C 1
ATOM 2271 O O . GLU B 1 135 ? -10.758 4.715 -9.828 1 96.5 135 GLU B O 1
ATOM 2276 N N . GLU B 1 136 ? -9.992 6.68 -9.086 1 97.81 136 GLU B N 1
ATOM 2277 C CA . GLU B 1 136 ? -8.953 6.059 -8.273 1 97.81 136 GLU B CA 1
ATOM 2278 C C . GLU B 1 136 ? -9.398 5.914 -6.82 1 97.81 136 GLU B C 1
ATOM 2280 O O . GLU B 1 136 ? -8.641 5.434 -5.977 1 97.81 136 GLU B O 1
ATOM 2285 N N . ILE B 1 137 ? -10.555 6.395 -6.551 1 98.19 137 ILE B N 1
ATOM 2286 C CA . ILE B 1 137 ? -11.172 6.199 -5.242 1 98.19 137 ILE B CA 1
ATOM 2287 C C . ILE B 1 137 ? -12.344 5.23 -5.363 1 98.19 137 ILE B C 1
ATOM 2289 O O . ILE B 1 137 ? -13.312 5.504 -6.074 1 98.19 137 ILE B O 1
ATOM 2293 N N . PHE B 1 138 ? -12.242 4.172 -4.688 1 98.12 138 PHE B N 1
ATOM 2294 C CA . PHE B 1 138 ? -13.164 3.061 -4.891 1 98.12 138 PHE B CA 1
ATOM 2295 C C . PHE B 1 138 ? -14.195 3.002 -3.77 1 98.12 138 PHE B C 1
ATOM 2297 O O . PHE B 1 138 ? -13.859 3.213 -2.602 1 98.12 138 PHE B O 1
ATOM 2304 N N . ASP B 1 139 ? -15.414 2.787 -4.234 1 94.88 139 ASP B N 1
ATOM 2305 C CA . ASP B 1 139 ? -16.5 2.57 -3.293 1 94.88 139 ASP B CA 1
ATOM 2306 C C . ASP B 1 139 ? -16.859 1.088 -3.184 1 94.88 139 ASP B C 1
ATOM 2308 O O . ASP B 1 139 ? -17.359 0.49 -4.137 1 94.88 139 ASP B O 1
ATOM 2312 N N . TYR B 1 140 ? -16.469 0.444 -2.127 1 93.88 140 TYR B N 1
ATOM 2313 C CA . TYR B 1 140 ? -16.797 -0.945 -1.822 1 93.88 140 TYR B CA 1
ATOM 2314 C C . TYR B 1 140 ? -17.125 -1.115 -0.347 1 93.88 140 TYR B C 1
ATOM 2316 O O . TYR B 1 140 ? -16.656 -0.351 0.498 1 93.88 140 TYR B O 1
ATOM 2324 N N . LYS B 1 141 ? -17.953 -2.076 -0.038 1 90.12 141 LYS B N 1
ATOM 2325 C CA . LYS B 1 141 ? -18.312 -2.344 1.352 1 90.12 141 LYS B CA 1
ATOM 2326 C C . LYS B 1 141 ? -17.375 -3.375 1.974 1 90.12 141 LYS B C 1
ATOM 2328 O O . LYS B 1 141 ? -17.312 -4.52 1.518 1 90.12 141 LYS B O 1
ATOM 2333 N N . GLN B 1 142 ? -16.656 -2.943 2.982 1 91.5 142 GLN B N 1
ATOM 2334 C CA . GLN B 1 142 ? -15.852 -3.898 3.738 1 91.5 142 GLN B CA 1
ATOM 2335 C C . GLN B 1 142 ? -16.734 -4.801 4.598 1 91.5 142 GLN B C 1
ATOM 2337 O O . GLN B 1 142 ? -17.656 -4.324 5.266 1 91.5 142 GLN B O 1
ATOM 2342 N N . VAL B 1 143 ? -16.422 -6.016 4.664 1 87.69 143 VAL B N 1
ATOM 2343 C CA . VAL B 1 143 ? -17.297 -7.012 5.27 1 87.69 143 VAL B CA 1
ATOM 2344 C C . VAL B 1 143 ? -17.344 -6.812 6.785 1 87.69 143 VAL B C 1
ATOM 2346 O O . VAL B 1 143 ? -18.328 -7.168 7.438 1 87.69 143 VAL B O 1
ATOM 2349 N N . THR B 1 144 ? -16.312 -6.281 7.305 1 89.38 144 THR B N 1
ATOM 2350 C CA . THR B 1 144 ? -16.219 -6.113 8.75 1 89.38 144 THR B CA 1
ATOM 2351 C C . THR B 1 144 ? -16.922 -4.836 9.195 1 89.38 144 THR B C 1
ATOM 2353 O O . THR B 1 144 ? -17.078 -4.586 10.398 1 89.38 144 THR B O 1
ATOM 2356 N N . PHE B 1 145 ? -17.375 -3.998 8.266 1 87.62 145 PHE B N 1
ATOM 2357 C CA . PHE B 1 145 ? -17.875 -2.656 8.547 1 87.62 145 PHE B CA 1
ATOM 2358 C C . PHE B 1 145 ? -18.938 -2.689 9.641 1 87.62 145 PHE B C 1
ATOM 2360 O O . PHE B 1 145 ? -18.906 -1.893 10.578 1 87.62 145 PHE B O 1
ATOM 2367 N N . ASP B 1 146 ? -19.859 -3.623 9.602 1 85.75 146 ASP B N 1
ATOM 2368 C CA . ASP B 1 146 ? -21 -3.668 10.508 1 85.75 146 ASP B CA 1
ATOM 2369 C C . ASP B 1 146 ? -20.562 -4.07 11.914 1 85.75 146 ASP B C 1
ATOM 2371 O O . ASP B 1 146 ? -21.328 -3.914 12.875 1 85.75 146 ASP B O 1
ATOM 2375 N N . TYR B 1 147 ? -19.375 -4.543 12.062 1 89.94 147 TYR B N 1
ATOM 2376 C CA . TYR B 1 147 ? -18.859 -4.953 13.367 1 89.94 147 TYR B CA 1
ATOM 2377 C C . TYR B 1 147 ? -17.984 -3.865 13.984 1 89.94 147 TYR B C 1
ATOM 2379 O O . TYR B 1 147 ? -17.562 -3.979 15.133 1 89.94 147 TYR B O 1
ATOM 2387 N N . LEU B 1 148 ? -17.781 -2.807 13.156 1 90 148 LEU B N 1
ATOM 2388 C CA . LEU B 1 148 ? -16.891 -1.745 13.609 1 90 148 LEU B CA 1
ATOM 2389 C C . LEU B 1 148 ? -17.656 -0.663 14.352 1 90 148 LEU B C 1
ATOM 2391 O O . LEU B 1 148 ? -17.094 0.022 15.211 1 90 148 LEU B O 1
ATOM 2395 N N . TYR B 1 149 ? -18.891 -0.521 13.984 1 86.69 149 TYR B N 1
ATOM 2396 C CA . TYR B 1 149 ? -19.672 0.571 14.539 1 86.69 149 TYR B CA 1
ATOM 2397 C C . TYR B 1 149 ? -21.016 0.059 15.086 1 86.69 149 TYR B C 1
ATOM 2399 O O . TYR B 1 149 ? -21.562 -0.92 14.57 1 86.69 149 TYR B O 1
ATOM 2407 N N . ALA B 1 150 ? -21.469 0.824 16.141 1 85.38 150 ALA B N 1
ATOM 2408 C CA . ALA B 1 150 ? -22.875 0.673 16.453 1 85.38 150 ALA B CA 1
ATOM 2409 C C . ALA B 1 150 ? -23.75 1.356 15.406 1 85.38 150 ALA B C 1
ATOM 2411 O O . ALA B 1 150 ? -23.344 2.346 14.797 1 85.38 150 ALA B O 1
ATOM 2412 N N . ASN B 1 151 ? -24.875 0.833 15.18 1 79.25 151 ASN B N 1
ATOM 2413 C CA . ASN B 1 151 ? -25.75 1.241 14.086 1 79.25 151 ASN B CA 1
ATOM 2414 C C . ASN B 1 151 ? -26.172 2.701 14.219 1 79.25 151 ASN B C 1
ATOM 2416 O O . ASN B 1 151 ? -26.578 3.326 13.234 1 79.25 151 ASN B O 1
ATOM 2420 N N . ASP B 1 152 ? -26.062 3.262 15.352 1 83.38 152 ASP B N 1
ATOM 2421 C CA . ASP B 1 152 ? -26.547 4.625 15.555 1 83.38 152 ASP B CA 1
ATOM 2422 C C . ASP B 1 152 ? -25.391 5.617 15.617 1 83.38 152 ASP B C 1
ATOM 2424 O O . ASP B 1 152 ? -25.578 6.777 15.992 1 83.38 152 ASP B O 1
ATOM 2428 N N . GLU B 1 153 ? -24.266 5.199 15.281 1 83.81 153 GLU B N 1
ATOM 2429 C CA . GLU B 1 153 ? -23.078 6.051 15.383 1 83.81 153 GLU B CA 1
ATOM 2430 C C . GLU B 1 153 ? -22.797 6.762 14.062 1 83.81 153 GLU B C 1
ATOM 2432 O O . GLU B 1 153 ? -21.891 7.586 13.977 1 83.81 153 GLU B O 1
ATOM 2437 N N . TYR B 1 154 ? -23.516 6.461 12.992 1 77.56 154 TYR B N 1
ATOM 2438 C CA . TYR B 1 154 ? -23.266 7.102 11.703 1 77.56 154 TYR B CA 1
ATOM 2439 C C . TYR B 1 154 ? -24.531 7.105 10.852 1 77.56 154 TYR B C 1
ATOM 2441 O O . TYR B 1 154 ? -25.453 6.312 11.078 1 77.56 154 TYR B O 1
#

Radius of gyration: 19.5 Å; Cα contacts (8 Å, |Δi|>4): 615; chains: 2; bounding box: 56×60×44 Å

Secondary structure (DSSP, 8-state):
-EEEEEEEE-HHHHHTT-HHHHHHHHHHHT-EEEEEEEE---HHHHHHHTGGGTTSTTHHHHHHHHTSS-EEEEEEEEETHHHHHHHHH--S-TTTSPBTBHHHHH---SSS-SEEE--SHHHHHHHHHHH--GGGS-----TTHHHHS-TT--/-EEEEEEEE-HHHHHTT-HHHHHHHHHHHT-EEEEEEEE---HHHHHHHTGGGTTSTTHHHHHHHHTSS-EEEEEEEEETHHHHHHHHH--S-TTTSPBTBHHHHH---SSS-SEEE--SHHHHHHHHHHH--GGGS-----TTHHHHS-TT--

Organism: NCBI:txid997884

Nearest PDB structures (foldseek):
  8pie-assembly1_F  TM=9.893E-01  e=2.826E-19  Homo sapiens
  8qvz-assembly1_C  TM=9.858E-01  e=9.765E-19  Homo sapiens
  5iol-assembly1_F  TM=9.763E-01  e=1.042E-18  Schistosoma mansoni
  1s57-assembly1_A  TM=9.874E-01  e=2.002E-18  Arabidopsis thaliana
  4fkx-assembly1_A  TM=9.858E-01  e=7.881E-18  Trypanosoma brucei brucei TREU927

Solvent-accessible surface area (backbone atoms only — not comparable to full-atom values): 16338 Å² total; per-residue (Å²): 82,78,30,64,23,35,36,33,37,26,25,57,24,52,50,67,51,36,56,16,60,55,45,29,56,48,30,72,75,63,42,41,79,33,24,38,34,46,45,73,58,47,72,70,59,44,50,62,75,44,45,92,37,65,85,43,90,57,35,66,57,53,48,52,55,50,49,74,35,49,28,38,41,34,30,37,30,31,71,51,25,42,61,51,51,44,58,46,34,39,51,66,42,5,77,75,18,55,79,85,17,50,24,24,67,73,20,80,29,63,78,69,40,45,65,47,63,37,86,44,74,68,50,9,52,53,48,42,58,72,77,40,57,79,89,48,51,56,91,75,85,52,79,56,53,75,77,72,48,63,84,84,70,93,83,78,31,64,24,34,36,33,38,27,23,58,23,53,50,66,51,35,56,16,58,55,44,30,55,47,29,71,74,63,40,41,79,32,24,37,35,46,45,74,58,47,71,67,60,42,50,61,75,43,44,92,37,65,84,43,90,57,36,65,56,54,48,53,54,49,48,75,34,49,29,39,40,33,31,36,30,30,71,52,24,42,60,50,50,43,58,46,34,39,50,65,42,6,77,75,18,54,78,85,17,51,23,24,69,73,22,80,29,62,77,71,40,46,63,47,62,37,87,44,75,69,51,10,53,53,49,41,58,72,76,39,57,77,88,48,50,54,90,76,84,51,77,57,53,75,78,73,50,64,82,85,70,94

pLDDT: mean 95.77, std 4.08, range [77.25, 98.88]

Foldseek 3Di:
DKAKKKKKQAPVCVVVVCVVVVVVLCVVLPWDWFFKDKDADDPVLLCVLVVVCVPPPCSVVLVVRRRPHIMMMTMIMDQVSQVVLDLLQAALQCVPGDPRHVSVPPNNHSRNGRMDIANDRVSRVVVCVSPDDPVRGHDDDDPCRPVNDDPPRD/DKAKKKKKQAPVCVVVVCVVVVVVLCVVLPWDWFFKDKDADDPVLLCVLVVVCVPPPCSVVLVVRRRPHIMMMTMIMDQVSQVVLDLLQAALQLCPGDPRHVSVPPNNHSRNGRMDIDNDRVSRVVVCVSPDDPVRGHDDDDPCRPVNDDPPSD

InterPro domains:
  IPR001564 Nucleoside diphosphate kinase [PR01243] (5-27)
  IPR001564 Nucleoside diphosphate kinase [PR01243] (49-68)
  IPR001564 Nucleoside diphosphate kinase [PR01243] (69-86)
  IPR001564 Nucleoside diphosphate kinase [PR01243] (90-106)
  IPR001564 Nucleoside diphosphate kinase [PR01243] (113-132)
  IPR023005 Nucleoside diphosphate kinase, active site [PS00469] (113-121)
  IPR034907 Nucleoside diphosphate kinase-like domain [PF00334] (3-137)
  IPR034907 Nucleoside diphosphate kinase-like domain [SM00562] (2-139)
  IPR036850 Nucleoside diphosphate kinase-like domain superfamily [G3DSA:3.30.70.141] (2-154)
  IPR036850 Nucleoside diphosphate kinase-like domain superfamily [SSF54919] (1-149)